Protein AF-A0A1F8F7T9-F1 (afdb_monomer_lite)

Radius of gyration: 23.0 Å; chains: 1; bounding box: 37×80×67 Å

Foldseek 3Di:
DDDDDDDDDDDDDDDDDDDDPDDPPVVVVLVVVVVVVPDDDPVSNVVSVVVVCVVQALAPLLLQLQVCLVVQKDADVVSCVDPLNVPRHPDPDPVSNVVSLVVCVVVVQWDADPRRMIGGDPVNNVSSLLSNLLSVLVVQVSVWDQPLKKKKKAFDDDPVRVVLVVLLVSSCVSSPWDDPDVRITMDRTDDDPVSVCSSCDPVGVVGMDIDIDSDDPPCVVVCVSVVND

Organism: NCBI:txid1802674

Secondary structure (DSSP, 8-state):
----------------S-------HHHHHHHHHHHHTS---HHHHHHHHHHHHHHH---HHHHHHHHHHHHSEEEHHHHHHSHHHHHH-S---HHHHHHHHHHHHHTTSEEE-TT-EEEE-TTTHHHHHHHHHHHHHHHHHHHPPP-S-EEEEEE---GGGHHHHHHHHHHHHHHT-EEEETTEEEE-S---HHHHHHHS-TTTGGGEEEEEES--TTTHHHHHHTT--

Structure (mmCIF, N/CA/C/O backbone):
data_AF-A0A1F8F7T9-F1
#
_entry.id   AF-A0A1F8F7T9-F1
#
loop_
_atom_site.group_PDB
_atom_site.id
_atom_site.type_symbol
_atom_site.label_atom_id
_atom_site.label_alt_id
_atom_site.label_comp_id
_atom_site.label_asym_id
_atom_site.label_entity_id
_atom_site.label_seq_id
_atom_site.pdbx_PDB_ins_code
_atom_site.Cartn_x
_atom_site.Cartn_y
_atom_site.Cartn_z
_atom_site.occupancy
_atom_site.B_iso_or_equiv
_atom_site.auth_seq_id
_atom_site.auth_comp_id
_atom_site.auth_asym_id
_atom_site.auth_atom_id
_atom_site.pdbx_PDB_model_num
ATOM 1 N N . MET A 1 1 ? 6.470 53.686 39.236 1.00 34.69 1 MET A N 1
ATOM 2 C CA . MET A 1 1 ? 7.116 54.242 38.030 1.00 34.69 1 MET A CA 1
ATOM 3 C C . MET A 1 1 ? 6.176 54.069 36.838 1.00 34.69 1 MET A C 1
ATOM 5 O O . MET A 1 1 ? 5.988 52.955 36.377 1.00 34.69 1 MET A O 1
ATOM 9 N N . ASN A 1 2 ? 5.512 55.167 36.459 1.00 25.58 2 ASN A N 1
ATOM 10 C CA . ASN A 1 2 ? 5.147 55.639 35.105 1.00 25.58 2 ASN A CA 1
ATOM 11 C C . ASN A 1 2 ? 5.907 54.958 33.934 1.00 25.58 2 ASN A C 1
ATOM 13 O O . ASN A 1 2 ? 7.101 54.747 34.107 1.00 25.58 2 ASN A O 1
ATOM 17 N N . PHE A 1 3 ? 5.413 54.665 32.713 1.00 23.91 3 PHE A N 1
ATOM 18 C CA . PHE A 1 3 ? 4.185 54.905 31.900 1.00 23.91 3 PHE A CA 1
ATOM 19 C C . PHE A 1 3 ? 4.258 53.890 30.665 1.00 23.91 3 PHE A C 1
ATOM 21 O O . PHE A 1 3 ? 5.115 53.011 30.724 1.00 23.91 3 PHE A O 1
ATOM 28 N N . PRO A 1 4 ? 3.433 53.904 29.576 1.00 49.84 4 PRO A N 1
ATOM 29 C CA . PRO A 1 4 ? 2.574 52.795 29.080 1.00 49.84 4 PRO A CA 1
ATOM 30 C C . PRO A 1 4 ? 2.584 52.597 27.515 1.00 49.84 4 PRO A C 1
ATOM 32 O O . PRO A 1 4 ? 3.584 52.917 26.884 1.00 49.84 4 PRO A O 1
ATOM 35 N N . ILE A 1 5 ? 1.436 52.178 26.915 1.00 31.22 5 ILE A N 1
ATOM 36 C CA . ILE A 1 5 ? 0.948 52.299 25.494 1.00 31.22 5 ILE A CA 1
ATOM 37 C C . ILE A 1 5 ? 1.090 51.000 24.659 1.00 31.22 5 ILE A C 1
ATOM 39 O O . ILE A 1 5 ? 2.192 50.573 24.352 1.00 31.22 5 ILE A O 1
ATOM 43 N N . ASN A 1 6 ? 0.042 50.192 24.422 1.00 31.77 6 ASN A N 1
ATOM 44 C CA . ASN A 1 6 ? -1.161 50.345 23.569 1.00 31.77 6 ASN A CA 1
ATOM 45 C C . ASN A 1 6 ? -0.870 50.545 22.069 1.00 31.77 6 ASN A C 1
ATOM 47 O O . ASN A 1 6 ? -0.446 51.620 21.682 1.00 31.77 6 ASN A O 1
ATOM 51 N N . LEU A 1 7 ? -1.225 49.560 21.235 1.00 26.20 7 LEU A N 1
ATOM 52 C CA . LEU A 1 7 ? -1.696 49.773 19.861 1.00 26.20 7 LEU A CA 1
ATOM 53 C C . LEU A 1 7 ? -2.632 48.610 19.479 1.00 26.20 7 LEU A C 1
ATOM 55 O O . LEU A 1 7 ? -2.231 47.609 18.888 1.00 26.20 7 LEU A O 1
ATOM 59 N N . TYR A 1 8 ? -3.911 48.745 19.834 1.00 28.17 8 TYR A N 1
ATOM 60 C CA . TYR A 1 8 ? -4.984 48.191 19.007 1.00 28.17 8 TYR A CA 1
ATOM 61 C C . TYR A 1 8 ? -4.978 48.929 17.662 1.00 28.17 8 TYR A C 1
ATOM 63 O O . TYR A 1 8 ? -4.895 50.154 17.657 1.00 28.17 8 TYR A O 1
ATOM 71 N N . THR A 1 9 ? -5.137 48.227 16.538 1.00 26.02 9 THR A N 1
ATOM 72 C CA . THR A 1 9 ? -6.325 48.318 15.658 1.00 26.02 9 THR A CA 1
ATOM 73 C C . THR A 1 9 ? -6.059 47.856 14.217 1.00 26.02 9 THR A C 1
ATOM 75 O O . THR A 1 9 ? -5.089 48.227 13.569 1.00 26.02 9 THR A O 1
ATOM 78 N N . THR A 1 10 ? -7.041 47.090 13.726 1.00 27.20 10 THR A N 1
ATOM 79 C CA . THR A 1 10 ? -7.548 47.007 12.343 1.00 27.20 10 THR A CA 1
ATOM 80 C C . THR A 1 10 ? -6.641 46.519 11.212 1.00 27.20 10 THR A C 1
ATOM 82 O O . THR A 1 10 ? -5.837 47.266 10.682 1.00 27.20 10 THR A O 1
ATOM 85 N N . TRP A 1 11 ? -6.972 45.333 10.685 1.00 23.84 11 TRP A N 1
ATOM 86 C CA . TRP A 1 11 ? -7.345 45.194 9.269 1.00 23.84 11 TRP A CA 1
ATOM 87 C C . TRP A 1 11 ? -8.327 44.022 9.103 1.00 23.84 11 TRP A C 1
ATOM 89 O O . TRP A 1 11 ? -7.963 42.849 9.130 1.00 23.84 11 TRP A O 1
ATOM 99 N N . ARG A 1 12 ? -9.614 44.360 8.972 1.00 27.34 12 ARG A N 1
ATOM 100 C CA . ARG A 1 12 ? -10.673 43.484 8.462 1.00 27.34 12 ARG A CA 1
ATOM 101 C C . ARG A 1 12 ? -11.100 44.108 7.138 1.00 27.34 12 ARG A C 1
ATOM 103 O O . ARG A 1 12 ? -11.499 45.271 7.154 1.00 27.34 12 ARG A O 1
ATOM 110 N N . SER A 1 13 ? -11.037 43.338 6.050 1.00 27.11 13 SER A N 1
ATOM 111 C CA . SER A 1 13 ? -12.037 43.240 4.966 1.00 27.11 13 SER A CA 1
ATOM 112 C C . SER A 1 13 ? -11.409 43.038 3.580 1.00 27.11 13 SER A C 1
ATOM 114 O O . SER A 1 13 ? -10.427 43.677 3.231 1.00 27.11 13 SER A O 1
ATOM 116 N N . GLN A 1 14 ? -12.106 42.214 2.788 1.00 24.98 14 GLN A N 1
ATOM 117 C CA . GLN A 1 14 ? -12.038 42.042 1.329 1.00 24.98 14 GLN A CA 1
ATOM 118 C C . GLN A 1 14 ? -11.030 41.027 0.766 1.00 24.98 14 GLN A C 1
ATOM 120 O O . GLN A 1 14 ? -9.993 41.387 0.231 1.00 24.98 14 GLN A O 1
ATOM 125 N N . VAL A 1 15 ? -11.449 39.755 0.728 1.00 27.64 15 VAL A N 1
ATOM 126 C CA . VAL A 1 15 ? -11.435 38.980 -0.529 1.00 27.64 15 VAL A CA 1
ATOM 127 C C . VAL A 1 15 ? -12.757 38.212 -0.617 1.00 27.64 15 VAL A C 1
ATOM 129 O O . VAL A 1 15 ? -12.983 37.242 0.102 1.00 27.64 15 VAL A O 1
ATOM 132 N N . VAL A 1 16 ? -13.655 38.692 -1.477 1.00 32.00 16 VAL A N 1
ATOM 133 C CA . VAL A 1 16 ? -14.845 37.971 -1.948 1.00 32.00 16 VAL A CA 1
ATOM 134 C C . VAL A 1 16 ? -14.500 37.362 -3.314 1.00 32.00 16 VAL A C 1
ATOM 136 O O . VAL A 1 16 ? -13.761 37.960 -4.089 1.00 32.00 16 VAL A O 1
ATOM 139 N N . VAL A 1 17 ? -15.098 36.198 -3.590 1.00 27.50 17 VAL A N 1
ATOM 140 C CA . VAL A 1 17 ? -15.177 35.445 -4.862 1.00 27.50 17 VAL A CA 1
ATOM 141 C C . VAL A 1 17 ? -14.052 34.440 -5.178 1.00 27.50 17 VAL A C 1
ATOM 143 O O . VAL A 1 17 ? -13.027 34.762 -5.762 1.00 27.50 17 VAL A O 1
ATOM 146 N N . GLY A 1 18 ? -14.370 33.165 -4.911 1.00 30.50 18 GLY A N 1
ATOM 147 C CA . GLY A 1 18 ? -14.129 32.031 -5.813 1.00 30.50 18 GLY A CA 1
ATOM 148 C C . GLY A 1 18 ? -12.692 31.539 -6.005 1.00 30.50 18 GLY A C 1
ATOM 149 O O . GLY A 1 18 ? -11.957 32.102 -6.808 1.00 30.50 18 GLY A O 1
ATOM 150 N N . LYS A 1 19 ? -12.356 30.394 -5.383 1.00 25.33 19 LYS A N 1
ATOM 151 C CA . LYS A 1 19 ? -11.647 29.227 -5.972 1.00 25.33 19 LYS A CA 1
ATOM 152 C C . LYS A 1 19 ? -11.157 28.264 -4.879 1.00 25.33 19 LYS A C 1
ATOM 154 O O . LYS A 1 19 ? -10.569 28.677 -3.891 1.00 25.33 19 LYS A O 1
ATOM 159 N N . SER A 1 20 ? -11.424 26.977 -5.109 1.00 30.42 20 SER A N 1
ATOM 160 C CA . SER A 1 20 ? -10.781 25.773 -4.553 1.00 30.42 20 SER A CA 1
ATOM 161 C C . SER A 1 20 ? -9.816 25.955 -3.368 1.00 30.42 20 SER A C 1
ATOM 163 O O . SER A 1 20 ? -8.623 26.199 -3.553 1.00 30.42 20 SER A O 1
ATOM 165 N N . THR A 1 21 ? -10.294 25.697 -2.153 1.00 23.83 21 THR A N 1
ATOM 166 C CA . THR A 1 21 ? -9.436 25.562 -0.970 1.00 23.83 21 THR A CA 1
ATOM 167 C C . THR A 1 21 ? -8.828 24.159 -0.946 1.00 23.83 21 THR A C 1
ATOM 169 O O . THR A 1 21 ? -9.361 23.216 -0.364 1.00 23.83 21 THR A O 1
ATOM 172 N N . THR A 1 22 ? -7.713 23.992 -1.653 1.00 29.22 22 THR A N 1
ATOM 173 C CA . THR A 1 22 ? -6.844 22.818 -1.539 1.00 29.22 22 THR A CA 1
ATOM 174 C C . THR A 1 22 ? -6.146 22.816 -0.180 1.00 29.22 22 THR A C 1
ATOM 176 O O . THR A 1 22 ? -5.491 23.778 0.212 1.00 29.22 22 THR A O 1
ATOM 179 N N . TRP A 1 23 ? -6.308 21.710 0.537 1.00 26.83 23 TRP A N 1
ATOM 180 C CA . TRP A 1 23 ? -5.854 21.470 1.901 1.00 26.83 23 TRP A CA 1
ATOM 181 C C . TRP A 1 23 ? -4.325 21.585 2.052 1.00 26.83 23 TRP A C 1
ATOM 183 O O . TRP A 1 23 ? -3.579 20.693 1.651 1.00 26.83 23 TRP A O 1
ATOM 193 N N . HIS A 1 24 ? -3.875 22.664 2.698 1.00 27.89 24 HIS A N 1
ATOM 194 C CA . HIS A 1 24 ? -2.495 22.907 3.147 1.00 27.89 24 HIS A CA 1
ATOM 195 C C . HIS A 1 24 ? -2.199 22.363 4.564 1.00 27.89 24 HIS A C 1
ATOM 197 O O . HIS A 1 24 ? -1.161 22.665 5.141 1.00 27.89 24 HIS A O 1
ATOM 203 N N . ILE A 1 25 ? -3.077 21.546 5.154 1.00 34.38 25 ILE A N 1
ATOM 204 C CA . ILE A 1 25 ? -3.069 21.294 6.610 1.00 34.38 25 ILE A CA 1
ATOM 205 C C . ILE A 1 25 ? -1.873 20.459 7.103 1.00 34.38 25 ILE A C 1
ATOM 207 O O . ILE A 1 25 ? -1.411 20.655 8.219 1.00 34.38 25 ILE A O 1
ATOM 211 N N . ASN A 1 26 ? -1.268 19.624 6.257 1.00 39.22 26 ASN A N 1
ATOM 212 C CA . ASN A 1 26 ? -0.171 18.745 6.686 1.00 39.22 26 ASN A CA 1
ATOM 213 C C . ASN A 1 26 ? 1.213 19.416 6.801 1.00 39.22 26 ASN A C 1
ATOM 215 O O . ASN A 1 26 ? 2.167 18.760 7.201 1.00 39.22 26 ASN A O 1
ATOM 219 N N . LEU A 1 27 ? 1.359 20.677 6.384 1.00 41.94 27 LEU A N 1
ATOM 220 C CA . LEU A 1 27 ? 2.557 21.477 6.677 1.00 41.94 27 LEU A CA 1
ATOM 221 C C . LEU A 1 27 ? 2.370 22.271 7.972 1.00 41.94 27 LEU A C 1
ATOM 223 O O . LEU A 1 27 ? 3.325 22.433 8.723 1.00 41.94 27 LEU A O 1
ATOM 227 N N . TYR A 1 28 ? 1.139 22.708 8.255 1.00 44.56 28 TYR A N 1
ATOM 228 C CA . TYR A 1 28 ? 0.826 23.498 9.441 1.00 44.56 28 TYR A CA 1
ATOM 229 C C . TYR A 1 28 ? 0.888 22.679 10.727 1.00 44.56 28 TYR A C 1
ATOM 231 O O . TYR A 1 28 ? 1.432 23.189 11.690 1.00 44.56 28 TYR A O 1
ATOM 239 N N . THR A 1 29 ? 0.446 21.419 10.760 1.00 46.75 29 THR A N 1
ATOM 240 C CA . THR A 1 29 ? 0.586 20.564 11.959 1.00 46.75 29 THR A CA 1
ATOM 241 C C . THR A 1 29 ? 2.044 20.248 12.286 1.00 46.75 29 THR A C 1
ATOM 243 O O . THR A 1 29 ? 2.442 20.284 13.446 1.00 46.75 29 THR A O 1
ATOM 246 N N . SER A 1 30 ? 2.879 20.021 11.271 1.00 47.25 30 SER A N 1
ATOM 247 C CA . SER A 1 30 ? 4.317 19.803 11.463 1.00 47.25 30 SER A CA 1
ATOM 248 C C . SER A 1 30 ? 5.050 21.083 11.875 1.00 47.25 30 SER A C 1
ATOM 250 O O . SER A 1 30 ? 5.877 21.039 12.777 1.00 47.25 30 SER A O 1
ATOM 252 N N . LEU A 1 31 ? 4.722 22.233 11.270 1.00 48.31 31 LEU A N 1
ATOM 253 C CA . LEU A 1 31 ? 5.239 23.543 11.691 1.00 48.31 31 LEU A CA 1
ATOM 254 C C . LEU A 1 31 ? 4.732 23.941 13.087 1.00 48.31 31 LEU A C 1
ATOM 256 O O . LEU A 1 31 ? 5.467 24.573 13.833 1.00 48.31 31 LEU A O 1
ATOM 260 N N . PHE A 1 32 ? 3.518 23.533 13.462 1.00 46.69 32 PHE A N 1
ATOM 261 C CA . PHE A 1 32 ? 2.922 23.760 14.780 1.00 46.69 32 PHE A CA 1
ATOM 262 C C . PHE A 1 32 ? 3.572 22.890 15.863 1.00 46.69 32 PHE A C 1
ATOM 264 O O . PHE A 1 32 ? 3.846 23.398 16.943 1.00 46.69 32 PHE A O 1
ATOM 271 N N . LEU A 1 33 ? 3.920 21.634 15.563 1.00 45.91 33 LEU A N 1
ATOM 272 C CA . LEU A 1 33 ? 4.753 20.788 16.431 1.00 45.91 33 LEU A CA 1
ATOM 273 C C . LEU A 1 33 ? 6.181 21.343 16.568 1.00 45.91 33 LEU A C 1
ATOM 275 O O . LEU A 1 33 ? 6.724 21.376 17.668 1.00 45.91 33 LEU A O 1
ATOM 279 N N . ILE A 1 34 ? 6.771 21.855 15.480 1.00 52.16 34 ILE A N 1
ATOM 280 C CA . ILE A 1 34 ? 8.072 22.549 15.512 1.00 52.16 34 ILE A CA 1
ATOM 281 C C . ILE A 1 34 ? 7.999 23.831 16.363 1.00 52.16 34 ILE A C 1
ATOM 283 O O . ILE A 1 34 ? 8.953 24.151 17.069 1.00 52.16 34 ILE A O 1
ATOM 287 N N . TRP A 1 35 ? 6.867 24.540 16.335 1.00 50.91 35 TRP A N 1
ATOM 288 C CA . TRP A 1 35 ? 6.626 25.758 17.113 1.00 50.91 35 TRP A CA 1
ATOM 289 C C . TRP A 1 35 ? 6.315 25.477 18.597 1.00 50.91 35 TRP A C 1
ATOM 291 O O . TRP A 1 35 ? 6.839 26.174 19.462 1.00 50.91 35 TRP A O 1
ATOM 301 N N . GLN A 1 36 ? 5.545 24.427 18.918 1.00 46.00 36 GLN A N 1
ATOM 302 C CA . GLN A 1 36 ? 5.271 23.987 20.298 1.00 46.00 36 GLN A CA 1
ATOM 303 C C . GLN A 1 36 ? 6.507 23.416 21.006 1.00 46.00 36 GLN A C 1
ATOM 305 O O . GLN A 1 36 ? 6.625 23.547 22.221 1.00 46.00 36 GLN A O 1
ATOM 310 N N . CYS A 1 37 ? 7.430 22.793 20.268 1.00 48.97 37 CYS A N 1
ATOM 311 C CA . CYS A 1 37 ? 8.602 22.133 20.843 1.00 48.97 37 CYS A CA 1
ATOM 312 C C . CYS A 1 37 ? 9.804 23.049 21.106 1.00 48.97 37 CYS A C 1
ATOM 314 O O . CYS A 1 37 ? 10.855 22.501 21.407 1.00 48.97 37 CYS A O 1
ATOM 316 N N . GLY A 1 38 ? 9.674 24.381 20.990 1.00 50.06 38 GLY A N 1
ATOM 317 C CA . GLY A 1 38 ? 10.680 25.382 21.384 1.00 50.06 38 GLY A CA 1
ATOM 318 C C . GLY A 1 38 ? 12.135 24.885 21.422 1.00 50.06 38 GLY A C 1
ATOM 319 O O . GLY A 1 38 ? 12.567 24.381 22.450 1.00 50.06 38 GLY A O 1
ATOM 320 N N . HIS A 1 39 ? 12.884 25.100 20.331 1.00 52.78 39 HIS A N 1
ATOM 321 C CA . HIS A 1 39 ? 14.269 24.632 20.083 1.00 52.78 39 HIS A CA 1
ATOM 322 C C . HIS A 1 39 ? 14.416 23.200 19.536 1.00 52.78 39 HIS A C 1
ATOM 324 O O . HIS A 1 39 ? 15.080 22.348 20.122 1.00 52.78 39 HIS A O 1
ATOM 330 N N . LEU A 1 40 ? 13.928 22.959 18.317 1.00 51.66 40 LEU A N 1
ATOM 331 C CA . LEU A 1 40 ? 14.582 21.975 17.447 1.00 51.66 40 LEU A CA 1
ATOM 332 C C . LEU A 1 40 ? 15.735 22.675 16.718 1.00 51.66 40 LEU A C 1
ATOM 334 O O . LEU A 1 40 ? 15.528 23.713 16.093 1.00 51.66 40 LEU A O 1
ATOM 338 N N . ASN A 1 41 ? 16.946 22.125 16.806 1.00 62.16 41 ASN A N 1
ATOM 339 C CA . ASN A 1 41 ? 18.071 22.570 15.980 1.00 62.16 41 ASN A CA 1
ATOM 340 C C . ASN A 1 41 ? 17.803 22.272 14.487 1.00 62.16 41 ASN A C 1
ATOM 342 O O . ASN A 1 41 ? 16.932 21.462 14.155 1.00 62.16 41 ASN A O 1
ATOM 346 N N . ASP A 1 42 ? 18.564 22.895 13.580 1.00 63.81 42 ASP A N 1
ATOM 347 C CA . ASP A 1 42 ? 18.405 22.708 12.125 1.00 63.81 42 ASP A CA 1
ATOM 348 C C . ASP A 1 42 ? 18.437 21.226 11.708 1.00 63.81 42 ASP A C 1
ATOM 350 O O . ASP A 1 42 ? 17.706 20.807 10.809 1.00 63.81 42 ASP A O 1
ATOM 354 N N . GLU A 1 43 ? 19.223 20.399 12.403 1.00 56.78 43 GLU A N 1
ATOM 355 C CA . GLU A 1 43 ? 19.286 18.948 12.192 1.00 56.78 43 GLU A CA 1
ATOM 356 C C . GLU A 1 43 ? 18.001 18.220 12.635 1.00 56.78 43 GLU A C 1
ATOM 358 O O . GLU A 1 43 ? 17.550 17.310 11.941 1.00 56.78 43 GLU A O 1
ATOM 363 N N . GLY A 1 44 ? 17.344 18.642 13.718 1.00 55.09 44 GLY A N 1
ATOM 364 C CA . GLY A 1 44 ? 16.060 18.103 14.179 1.00 55.09 44 GLY A CA 1
ATOM 365 C C . GLY A 1 44 ? 14.897 18.461 13.251 1.00 55.09 44 GLY A C 1
ATOM 366 O O . GLY A 1 44 ? 14.085 17.599 12.906 1.00 55.09 44 GLY A O 1
ATOM 367 N N . VAL A 1 45 ? 14.858 19.701 12.752 1.00 60.06 45 VAL A N 1
ATOM 368 C CA . VAL A 1 45 ? 13.883 20.133 11.735 1.00 60.06 45 VAL A CA 1
ATOM 369 C C . VAL A 1 45 ? 14.101 19.376 10.423 1.00 60.06 45 VAL A C 1
ATOM 371 O O . VAL A 1 45 ? 13.148 18.866 9.831 1.00 60.06 45 VAL A O 1
ATOM 374 N N . LYS A 1 46 ? 15.359 19.218 9.997 1.00 51.47 46 LYS A N 1
ATOM 375 C CA . LYS A 1 46 ? 15.751 18.420 8.826 1.00 51.47 46 LYS A CA 1
ATOM 376 C C . LYS A 1 46 ? 15.417 16.941 8.998 1.00 51.47 46 LYS A C 1
ATOM 378 O O . LYS A 1 46 ? 14.970 16.324 8.035 1.00 51.47 46 LYS A O 1
ATOM 383 N N . TYR A 1 47 ? 15.559 16.382 10.198 1.00 56.19 47 TYR A N 1
ATOM 384 C CA . TYR A 1 47 ? 15.169 15.008 10.507 1.00 56.19 47 TYR A CA 1
ATOM 385 C C . TYR A 1 47 ? 13.652 14.818 10.397 1.00 56.19 47 TYR A C 1
ATOM 387 O O . TYR A 1 47 ? 13.206 13.901 9.711 1.00 56.19 47 TYR A O 1
ATOM 395 N N . ILE A 1 48 ? 12.853 15.724 10.970 1.00 50.56 48 ILE A N 1
ATOM 396 C CA . ILE A 1 48 ? 11.384 15.702 10.870 1.00 50.56 48 ILE A CA 1
ATOM 397 C C . ILE A 1 48 ? 10.933 15.877 9.413 1.00 50.56 48 ILE A C 1
ATOM 399 O O . ILE A 1 48 ? 10.141 15.078 8.913 1.00 50.56 48 ILE A O 1
ATOM 403 N N . LEU A 1 49 ? 11.498 16.843 8.681 1.00 48.84 49 LEU A N 1
ATOM 404 C CA . LEU A 1 49 ? 11.275 17.005 7.240 1.00 48.84 49 LEU A CA 1
ATOM 405 C C . LEU A 1 49 ? 11.658 15.742 6.464 1.00 48.84 49 LEU A C 1
ATOM 407 O O . LEU A 1 49 ? 10.914 15.307 5.590 1.00 48.84 49 LEU A O 1
ATOM 411 N N . MET A 1 50 ? 12.783 15.110 6.795 1.00 44.19 50 MET A N 1
ATOM 412 C CA . MET A 1 50 ? 13.238 13.873 6.167 1.00 44.19 50 MET A CA 1
ATOM 413 C C . MET A 1 50 ? 12.323 12.688 6.494 1.00 44.19 50 MET A C 1
ATOM 415 O O . MET A 1 50 ? 12.107 11.854 5.616 1.00 44.19 50 MET A O 1
ATOM 419 N N . MET A 1 51 ? 11.749 12.609 7.697 1.00 38.41 51 MET A N 1
ATOM 420 C CA . MET A 1 51 ? 10.751 11.596 8.063 1.00 38.41 51 MET A CA 1
ATOM 421 C C . MET A 1 51 ? 9.435 11.805 7.307 1.00 38.41 51 MET A C 1
ATOM 423 O O . MET A 1 51 ? 8.953 10.870 6.667 1.00 38.41 51 MET A O 1
ATOM 427 N N . ILE A 1 52 ? 8.932 13.042 7.254 1.00 46.78 52 ILE A N 1
ATOM 428 C CA . ILE A 1 52 ? 7.730 13.417 6.494 1.00 46.78 52 ILE A CA 1
ATOM 429 C C . ILE A 1 52 ? 7.923 13.140 4.995 1.00 46.78 52 ILE A C 1
ATOM 431 O O . ILE A 1 52 ? 7.036 12.604 4.328 1.00 46.78 52 ILE A O 1
ATOM 435 N N . VAL A 1 53 ? 9.096 13.469 4.445 1.00 50.19 53 VAL A N 1
ATOM 436 C CA . VAL A 1 53 ? 9.452 13.174 3.051 1.00 50.19 53 VAL A CA 1
ATOM 437 C C . VAL A 1 53 ? 9.594 11.667 2.830 1.00 50.19 53 VAL A C 1
ATOM 439 O O . VAL A 1 53 ? 9.131 11.173 1.805 1.00 50.19 53 VAL A O 1
ATOM 442 N N . LYS A 1 54 ? 10.171 10.903 3.769 1.00 47.31 54 LYS A N 1
ATOM 443 C CA . LYS A 1 54 ? 10.298 9.438 3.663 1.00 47.31 54 LYS A CA 1
ATOM 444 C C . LYS A 1 54 ? 8.940 8.739 3.647 1.00 47.31 54 LYS A C 1
ATOM 446 O O . LYS A 1 54 ? 8.724 7.924 2.751 1.00 47.31 54 LYS A O 1
ATOM 451 N N . GLU A 1 55 ? 8.024 9.090 4.550 1.00 52.06 55 GLU A N 1
ATOM 452 C CA . GLU A 1 55 ? 6.651 8.557 4.562 1.00 52.06 55 GLU A CA 1
ATOM 453 C C . GLU A 1 55 ? 5.877 8.914 3.284 1.00 52.06 55 GLU A C 1
ATOM 455 O O . GLU A 1 55 ? 5.117 8.101 2.745 1.00 52.06 55 GLU A O 1
ATOM 460 N N . LYS A 1 56 ? 6.122 10.109 2.733 1.00 51.25 56 LYS A N 1
ATOM 461 C CA . LYS A 1 56 ? 5.461 10.593 1.513 1.00 51.25 56 LYS A CA 1
ATOM 462 C C . LYS A 1 56 ? 6.134 10.139 0.212 1.00 51.25 56 LYS A C 1
ATOM 464 O O . LYS A 1 56 ? 5.486 10.161 -0.836 1.00 51.25 56 LYS A O 1
ATOM 469 N N . SER A 1 57 ? 7.388 9.681 0.228 1.00 62.59 57 SER A N 1
ATOM 470 C CA . SER A 1 57 ? 8.138 9.415 -1.008 1.00 62.59 57 SER A CA 1
ATOM 471 C C . SER A 1 57 ? 7.712 8.107 -1.688 1.00 62.59 57 SER A C 1
ATOM 473 O O . SER A 1 57 ? 8.191 7.007 -1.415 1.00 62.59 57 SER A O 1
ATOM 475 N N . PHE A 1 58 ? 6.792 8.218 -2.641 1.00 80.81 58 PHE A N 1
ATOM 476 C CA . PHE A 1 58 ? 6.538 7.154 -3.601 1.00 80.81 58 PHE A CA 1
ATOM 477 C C . PHE A 1 58 ? 7.599 7.232 -4.708 1.00 80.81 58 PHE A C 1
ATOM 479 O O . PHE A 1 58 ? 7.615 8.157 -5.527 1.00 80.81 58 PHE A O 1
ATOM 486 N N . SER A 1 59 ? 8.556 6.302 -4.680 1.00 87.62 59 SER A N 1
ATOM 487 C CA . SER A 1 59 ? 9.705 6.334 -5.589 1.00 87.62 59 SER A CA 1
ATOM 488 C C . SER A 1 59 ? 9.286 6.151 -7.051 1.00 87.62 59 SER A C 1
ATOM 490 O O . SER A 1 59 ? 8.265 5.529 -7.352 1.00 87.62 59 SER A O 1
ATOM 492 N N . THR A 1 60 ? 10.110 6.638 -7.984 1.00 88.31 60 THR A N 1
ATOM 493 C CA . THR A 1 60 ? 9.895 6.424 -9.426 1.00 88.31 60 THR A CA 1
ATOM 494 C C . THR A 1 60 ? 9.787 4.934 -9.757 1.00 88.31 60 THR A C 1
ATOM 496 O O . THR A 1 60 ? 8.949 4.551 -10.563 1.00 88.31 60 THR A O 1
ATOM 499 N N . ALA A 1 61 ? 10.564 4.082 -9.078 1.00 91.19 61 ALA A N 1
ATOM 500 C CA . ALA A 1 61 ? 10.503 2.631 -9.248 1.00 91.19 61 ALA A CA 1
ATOM 501 C C . ALA A 1 61 ? 9.137 2.059 -8.867 1.00 91.19 61 ALA A C 1
ATOM 503 O O . ALA A 1 61 ? 8.548 1.325 -9.657 1.00 91.19 61 ALA A O 1
ATOM 504 N N . LYS A 1 62 ? 8.616 2.432 -7.690 1.00 92.38 62 LYS A N 1
ATOM 505 C CA . LYS A 1 62 ? 7.291 1.994 -7.239 1.00 92.38 62 LYS A CA 1
ATOM 506 C C . LYS A 1 62 ? 6.206 2.469 -8.197 1.00 92.38 62 LYS A C 1
ATOM 508 O O . LYS A 1 62 ? 5.369 1.677 -8.603 1.00 92.38 62 LYS A O 1
ATOM 513 N N . ALA A 1 63 ? 6.260 3.720 -8.648 1.00 92.31 63 ALA A N 1
ATOM 514 C CA . ALA A 1 63 ? 5.277 4.203 -9.611 1.00 92.31 63 ALA A CA 1
ATOM 515 C C . ALA A 1 63 ? 5.328 3.459 -10.936 1.00 92.31 63 ALA A C 1
ATOM 517 O O . ALA A 1 63 ? 4.282 3.065 -11.436 1.00 92.31 63 ALA A O 1
ATOM 518 N N . MET A 1 64 ? 6.518 3.202 -11.474 1.00 93.12 64 MET A N 1
ATOM 519 C CA . MET A 1 64 ? 6.651 2.416 -12.698 1.00 93.12 64 MET A CA 1
ATOM 520 C C . MET A 1 64 ? 6.065 1.014 -12.537 1.00 93.12 64 MET A C 1
ATOM 522 O O . MET A 1 64 ? 5.280 0.576 -13.372 1.00 93.12 64 MET A O 1
ATOM 526 N N . LEU A 1 65 ? 6.402 0.339 -11.441 1.00 95.75 65 LEU A N 1
ATOM 527 C CA . LEU A 1 65 ? 5.900 -0.993 -11.129 1.00 95.75 65 LEU A CA 1
ATOM 528 C C . LEU A 1 65 ? 4.376 -1.006 -10.916 1.00 95.75 65 LEU A C 1
ATOM 530 O O . LEU A 1 65 ? 3.708 -1.907 -11.412 1.00 95.75 65 LEU A O 1
ATOM 534 N N . ALA A 1 66 ? 3.814 0.013 -10.264 1.00 95.25 66 ALA A N 1
ATOM 535 C CA . ALA A 1 66 ? 2.371 0.162 -10.078 1.00 95.25 66 ALA A CA 1
ATOM 536 C C . ALA A 1 66 ? 1.622 0.328 -11.410 1.00 95.25 66 ALA A C 1
ATOM 538 O O . ALA A 1 66 ? 0.571 -0.272 -11.603 1.00 95.25 66 A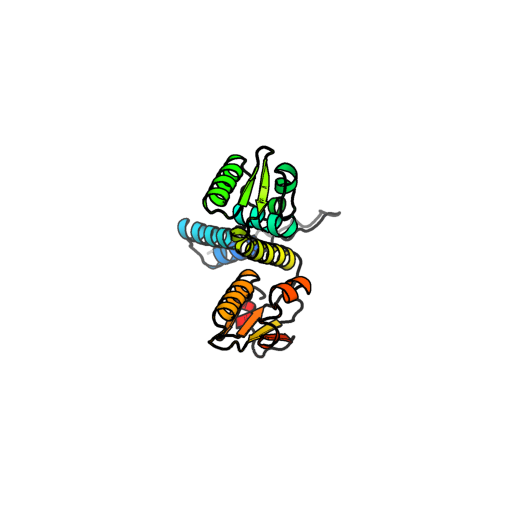LA A O 1
ATOM 539 N N . VAL A 1 67 ? 2.171 1.106 -12.352 1.00 95.19 67 VAL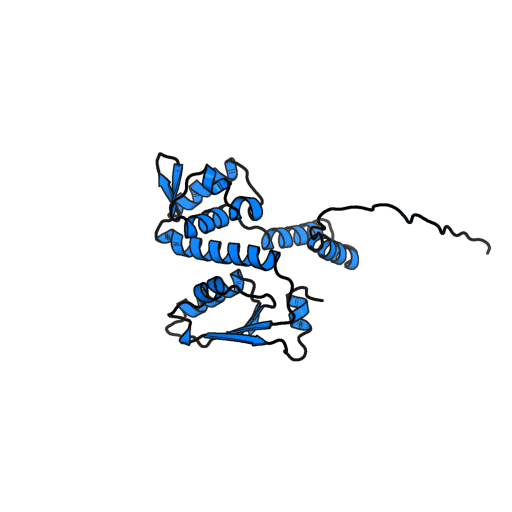 A N 1
ATOM 540 C CA . VAL A 1 67 ? 1.582 1.252 -13.697 1.00 95.19 67 VAL A CA 1
ATOM 541 C C . VAL A 1 67 ? 1.669 -0.054 -14.483 1.00 95.19 67 VAL A C 1
ATOM 543 O O . VAL A 1 67 ? 0.720 -0.454 -15.158 1.00 95.19 67 VAL A O 1
ATOM 546 N N . LEU A 1 68 ? 2.806 -0.740 -14.383 1.00 96.19 68 LEU A N 1
ATOM 547 C CA . LEU A 1 68 ? 3.033 -2.015 -15.057 1.00 96.19 68 LEU A CA 1
ATOM 548 C C . LEU A 1 68 ? 2.155 -3.142 -14.509 1.00 96.19 68 LEU A C 1
ATOM 550 O O . LEU A 1 68 ? 1.824 -4.045 -15.268 1.00 96.19 68 LEU A O 1
ATOM 554 N N . TRP A 1 69 ? 1.728 -3.087 -13.244 1.00 95.94 69 TRP A N 1
ATOM 555 C CA . TRP A 1 69 ? 0.728 -4.020 -12.715 1.00 95.94 69 TRP A CA 1
ATOM 556 C C . TRP A 1 69 ? -0.580 -3.973 -13.518 1.00 95.94 69 TRP A C 1
ATOM 558 O O . TRP A 1 69 ? -1.167 -5.012 -13.796 1.00 95.94 69 TRP A O 1
ATOM 568 N N . GLN A 1 70 ? -1.010 -2.775 -13.924 1.00 93.00 70 GLN A N 1
ATOM 569 C CA . GLN A 1 70 ? -2.272 -2.571 -14.642 1.00 93.00 70 GLN A CA 1
ATOM 570 C C . GLN A 1 70 ? -2.147 -2.824 -16.145 1.00 93.00 70 GLN A C 1
ATOM 572 O O . GLN A 1 70 ? -3.076 -3.312 -16.777 1.00 93.00 70 GLN A O 1
ATOM 577 N N . THR A 1 71 ? -1.012 -2.439 -16.725 1.00 94.19 71 THR A N 1
ATOM 578 C CA . THR A 1 71 ? -0.830 -2.402 -18.185 1.00 94.19 71 THR A CA 1
ATOM 579 C C . THR A 1 71 ? -0.058 -3.595 -18.730 1.00 94.19 71 THR A C 1
ATOM 581 O O . THR A 1 71 ? -0.153 -3.874 -19.921 1.00 94.19 71 THR A O 1
ATOM 584 N N . ASN A 1 72 ? 0.685 -4.304 -17.873 1.00 93.38 72 ASN A N 1
ATOM 585 C CA . ASN A 1 72 ? 1.665 -5.348 -18.189 1.00 93.38 72 ASN A CA 1
ATOM 586 C C . ASN A 1 72 ? 2.841 -4.869 -19.061 1.00 93.38 72 ASN A C 1
ATOM 588 O O . ASN A 1 72 ? 3.985 -5.225 -18.786 1.00 93.38 72 ASN A O 1
ATOM 592 N N . GLU A 1 73 ? 2.591 -4.024 -20.058 1.00 94.75 73 GLU A N 1
ATOM 593 C CA . GLU A 1 73 ? 3.579 -3.342 -20.883 1.00 94.75 73 GLU A CA 1
ATOM 594 C C . GLU A 1 73 ? 3.155 -1.901 -21.171 1.00 94.75 73 GLU A C 1
ATOM 596 O O . GLU A 1 73 ? 1.972 -1.597 -21.324 1.00 94.75 73 GLU A O 1
ATOM 601 N N . ILE A 1 74 ? 4.121 -0.987 -21.256 1.00 94.50 74 ILE A N 1
ATOM 602 C CA . ILE A 1 74 ? 3.833 0.420 -21.524 1.00 94.50 74 ILE A CA 1
ATOM 603 C C . ILE A 1 74 ? 5.017 1.145 -22.167 1.00 94.50 74 ILE A C 1
ATOM 605 O O . ILE A 1 74 ? 6.178 0.960 -21.795 1.00 94.50 74 ILE A O 1
ATOM 609 N N . GLY A 1 75 ? 4.711 2.021 -23.125 1.00 91.69 75 GLY A N 1
ATOM 610 C CA . GLY A 1 75 ? 5.676 2.957 -23.697 1.00 91.69 75 GLY A CA 1
ATOM 611 C C . GLY A 1 75 ? 5.987 4.126 -22.757 1.00 91.69 75 GLY A C 1
ATOM 612 O O . GLY A 1 75 ? 5.183 4.510 -21.903 1.00 91.69 75 GLY A O 1
ATOM 613 N N . ARG A 1 76 ? 7.157 4.741 -22.944 1.00 86.69 76 ARG A N 1
ATOM 614 C CA . ARG A 1 76 ? 7.661 5.828 -22.090 1.00 86.69 76 ARG A CA 1
ATOM 615 C C . ARG A 1 76 ? 6.677 6.984 -21.897 1.00 86.69 76 ARG A C 1
ATOM 617 O O . ARG A 1 76 ? 6.457 7.398 -20.760 1.00 86.69 76 ARG A O 1
ATOM 624 N N . ASP A 1 77 ? 6.108 7.516 -22.972 1.00 87.62 77 ASP A N 1
ATOM 625 C CA . ASP A 1 77 ? 5.306 8.742 -22.881 1.00 87.62 77 ASP A CA 1
ATOM 626 C C . ASP A 1 77 ? 3.985 8.503 -22.151 1.00 87.62 77 ASP A C 1
ATOM 628 O O . ASP A 1 77 ? 3.581 9.312 -21.315 1.00 87.62 77 ASP A O 1
ATOM 632 N N . ARG A 1 78 ? 3.348 7.346 -22.381 1.00 90.56 78 ARG A N 1
ATOM 633 C CA . ARG A 1 78 ? 2.150 6.930 -21.633 1.00 90.56 78 ARG A CA 1
ATOM 634 C C . ARG A 1 78 ? 2.465 6.727 -20.151 1.00 90.56 78 ARG A C 1
ATOM 636 O O . ARG A 1 78 ? 1.714 7.191 -19.298 1.00 90.56 78 ARG A O 1
ATOM 643 N N . LEU A 1 79 ? 3.604 6.108 -19.841 1.00 90.31 79 LEU A N 1
ATOM 644 C CA . LEU A 1 79 ? 4.056 5.879 -18.469 1.00 90.31 79 LEU A CA 1
ATOM 645 C C . LEU A 1 79 ? 4.286 7.185 -17.703 1.00 90.31 79 LEU A C 1
ATOM 647 O O . LEU A 1 79 ? 3.773 7.347 -16.598 1.00 90.31 79 LEU A O 1
ATOM 651 N N . LEU A 1 80 ? 5.026 8.129 -18.290 1.00 87.50 80 LEU A N 1
ATOM 652 C CA . LEU A 1 80 ? 5.291 9.431 -17.667 1.00 87.50 80 LEU A CA 1
ATOM 653 C C . LEU A 1 80 ? 4.014 10.263 -17.495 1.00 87.50 80 LEU A C 1
ATOM 655 O O . LEU A 1 80 ? 3.934 11.092 -16.588 1.00 87.50 80 LEU A O 1
ATOM 659 N N . ASN A 1 81 ? 3.009 10.017 -18.337 1.00 89.62 81 ASN A N 1
ATOM 660 C CA . ASN A 1 81 ? 1.715 10.677 -18.263 1.00 89.62 81 ASN A CA 1
ATOM 661 C C . ASN A 1 81 ? 0.710 10.028 -17.307 1.00 89.62 81 ASN A C 1
ATOM 663 O O . ASN A 1 81 ? -0.328 10.643 -17.051 1.00 89.62 81 ASN A O 1
ATOM 667 N N . HIS A 1 82 ? 1.006 8.848 -16.761 1.00 91.88 82 HIS A N 1
ATOM 668 C CA . HIS A 1 82 ? 0.095 8.126 -15.879 1.00 91.88 82 HIS A CA 1
ATOM 669 C C . HIS A 1 82 ? -0.141 8.856 -14.546 1.00 91.88 82 HIS A C 1
ATOM 671 O O . HIS A 1 82 ? 0.784 9.453 -13.982 1.00 91.88 82 HIS A O 1
ATOM 677 N N . LYS A 1 83 ? -1.360 8.744 -13.989 1.00 90.31 83 LYS A N 1
ATOM 678 C CA . LYS A 1 83 ? -1.768 9.415 -12.736 1.00 90.31 83 LYS A CA 1
ATOM 679 C C . LYS A 1 83 ? -0.796 9.155 -11.578 1.00 90.31 83 LYS A C 1
ATOM 681 O O . LYS A 1 83 ? -0.416 10.084 -10.873 1.00 90.31 83 LYS A O 1
ATOM 686 N N . TYR A 1 84 ? -0.315 7.919 -11.423 1.00 89.75 84 TYR A N 1
ATOM 687 C CA . TYR A 1 84 ? 0.633 7.556 -10.359 1.00 89.75 84 TYR A CA 1
ATOM 688 C C . TYR A 1 84 ? 1.958 8.310 -10.470 1.00 89.75 84 TYR A C 1
ATOM 690 O O . TYR A 1 84 ? 2.446 8.852 -9.483 1.00 89.75 84 TYR A O 1
ATOM 698 N N . VAL A 1 85 ? 2.525 8.388 -11.675 1.00 88.38 85 VAL A N 1
ATOM 699 C CA . VAL A 1 85 ? 3.809 9.061 -11.906 1.00 88.38 85 VAL A CA 1
ATOM 700 C C . VAL A 1 85 ? 3.647 10.577 -11.794 1.00 88.38 85 VAL A C 1
ATOM 702 O O . VAL A 1 85 ? 4.493 11.250 -11.206 1.00 88.38 85 VAL A O 1
ATOM 705 N N . LYS A 1 86 ? 2.542 11.135 -12.300 1.00 87.19 86 LYS A N 1
ATOM 706 C CA . LYS A 1 86 ? 2.273 12.576 -12.213 1.00 87.19 86 LYS A CA 1
ATOM 707 C C . LYS A 1 86 ? 2.057 13.054 -10.780 1.00 87.19 86 LYS A C 1
ATOM 709 O O . LYS A 1 86 ? 2.595 14.106 -10.431 1.00 87.19 86 LYS A O 1
ATOM 714 N N . THR A 1 87 ? 1.305 12.301 -9.982 1.00 84.50 87 THR A N 1
ATOM 715 C CA . THR A 1 87 ? 0.828 12.753 -8.668 1.00 84.50 87 THR A CA 1
ATOM 716 C C . THR A 1 87 ? 1.708 12.290 -7.509 1.00 84.50 87 THR A C 1
ATOM 718 O O . THR A 1 87 ? 1.879 13.047 -6.560 1.00 84.50 87 THR A O 1
ATOM 721 N N . LEU A 1 88 ? 2.263 11.070 -7.553 1.00 82.75 88 LEU A N 1
ATOM 722 C CA . LEU A 1 88 ? 2.969 10.479 -6.405 1.00 82.75 88 LEU A CA 1
ATOM 723 C C . LEU A 1 88 ? 4.502 10.592 -6.502 1.00 82.75 88 LEU A C 1
ATOM 725 O O . LEU A 1 88 ? 5.186 10.633 -5.474 1.00 82.75 88 LEU A O 1
ATOM 729 N N . CYS A 1 89 ? 5.073 10.653 -7.712 1.00 82.31 89 CYS A N 1
ATOM 730 C CA . CYS A 1 89 ? 6.522 10.798 -7.866 1.00 82.31 89 CYS A CA 1
ATOM 731 C C . CYS A 1 89 ? 6.977 12.239 -7.647 1.00 82.31 89 CYS A C 1
ATOM 733 O O . CYS A 1 89 ? 6.610 13.146 -8.393 1.00 82.31 89 CYS A O 1
ATOM 735 N N . HIS A 1 90 ? 7.883 12.411 -6.687 1.00 69.81 90 HIS A N 1
ATOM 736 C CA . HIS A 1 90 ? 8.494 13.702 -6.376 1.00 69.81 90 HIS A CA 1
ATOM 737 C C . HIS A 1 90 ? 9.600 14.065 -7.383 1.00 69.81 90 HIS A C 1
ATOM 739 O O . HIS A 1 90 ? 9.720 15.213 -7.796 1.00 69.81 90 HIS A O 1
ATOM 745 N N . ASN A 1 91 ? 10.388 13.079 -7.833 1.00 69.19 91 ASN A N 1
ATOM 746 C CA . ASN A 1 91 ? 11.494 13.283 -8.771 1.00 69.19 91 ASN A CA 1
ATOM 747 C C . ASN A 1 91 ? 11.128 12.775 -10.175 1.00 69.19 91 ASN A C 1
ATOM 749 O O . ASN A 1 91 ? 10.986 11.569 -10.398 1.00 69.19 91 ASN A O 1
ATOM 753 N N . LYS A 1 92 ? 10.999 13.716 -11.118 1.00 69.19 92 LYS A N 1
ATOM 754 C CA . LYS A 1 92 ? 10.629 13.472 -12.525 1.00 69.19 92 LYS A CA 1
ATOM 755 C C . LYS A 1 92 ? 11.799 13.678 -13.499 1.00 69.19 92 LYS A C 1
ATOM 757 O O . LYS A 1 92 ? 11.589 13.744 -14.708 1.00 69.19 92 LYS A O 1
ATOM 762 N N . ASN A 1 93 ? 13.035 13.784 -12.999 1.00 78.31 93 ASN A N 1
ATOM 763 C CA . ASN A 1 93 ? 14.206 14.002 -13.847 1.00 78.31 93 ASN A CA 1
ATOM 764 C C . ASN A 1 93 ? 14.393 12.831 -14.839 1.00 78.31 93 ASN A C 1
ATOM 766 O O . ASN A 1 93 ? 14.337 11.654 -14.464 1.00 78.31 93 ASN A O 1
ATOM 770 N N . LYS A 1 94 ? 14.671 13.156 -16.111 1.00 74.69 94 LYS A N 1
ATOM 771 C CA . LYS A 1 94 ? 14.989 12.188 -17.176 1.00 74.69 94 LYS A CA 1
ATOM 772 C C . LYS A 1 94 ? 16.138 11.247 -16.778 1.00 74.69 94 LYS A C 1
ATOM 774 O O . LYS A 1 94 ? 16.092 10.067 -17.127 1.00 74.69 94 LYS A O 1
ATOM 779 N N . GLY A 1 95 ? 17.134 11.741 -16.035 1.00 80.12 95 GLY A N 1
ATOM 780 C CA . GLY A 1 95 ? 18.237 10.929 -15.504 1.00 80.12 95 GLY A CA 1
ATOM 781 C C . GLY A 1 95 ? 17.762 9.878 -14.494 1.00 80.12 95 GLY A C 1
ATOM 782 O O . GLY A 1 95 ? 18.079 8.697 -14.631 1.00 80.12 95 GLY A O 1
ATOM 783 N N . THR A 1 96 ? 16.911 10.278 -13.542 1.00 80.81 96 THR A N 1
ATOM 784 C CA . THR A 1 96 ? 16.307 9.388 -12.534 1.00 80.81 96 THR A CA 1
ATOM 785 C C . THR A 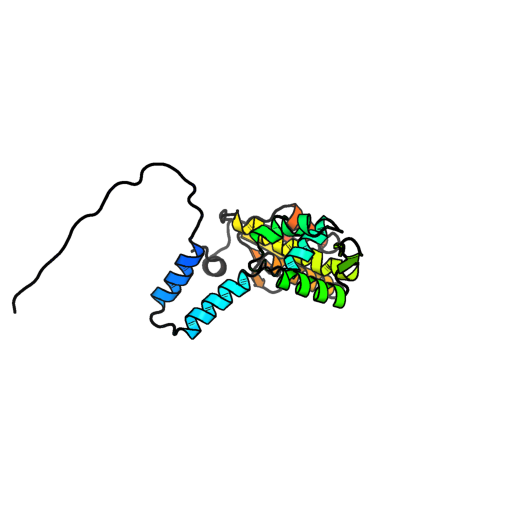1 96 ? 15.522 8.252 -13.181 1.00 80.81 96 THR A C 1
ATOM 787 O O . THR A 1 96 ? 15.664 7.098 -12.779 1.00 80.81 96 THR A O 1
ATOM 790 N N . TYR A 1 97 ? 14.742 8.560 -14.220 1.00 84.31 97 TYR A N 1
ATOM 791 C CA . TYR A 1 97 ? 13.976 7.574 -14.981 1.00 84.31 97 TYR A CA 1
ATOM 792 C C . TYR A 1 97 ? 14.872 6.510 -15.635 1.00 84.31 97 TYR A C 1
ATOM 794 O O . TYR A 1 97 ? 14.647 5.313 -15.453 1.00 84.31 97 TYR A O 1
ATOM 802 N N . ARG A 1 98 ? 15.933 6.927 -16.342 1.00 86.75 98 ARG A N 1
ATOM 803 C CA . ARG A 1 98 ? 16.881 6.000 -16.990 1.00 86.75 98 ARG A CA 1
ATOM 804 C C . ARG A 1 98 ? 17.583 5.104 -15.971 1.00 86.75 98 ARG A C 1
ATOM 806 O O . ARG A 1 98 ? 17.616 3.886 -16.143 1.00 86.75 98 ARG A O 1
ATOM 813 N N . SER A 1 99 ? 18.082 5.691 -14.884 1.00 89.06 99 SER A N 1
ATOM 814 C CA . SER A 1 99 ? 18.731 4.944 -13.803 1.00 89.06 99 SER A CA 1
ATOM 815 C C . SER A 1 99 ? 17.764 3.979 -13.113 1.00 89.06 99 SER A C 1
ATOM 817 O O . SER A 1 99 ? 18.155 2.881 -12.727 1.00 89.06 99 SER A O 1
ATOM 819 N N . CYS A 1 100 ? 16.489 4.353 -12.977 1.00 90.62 100 CYS A N 1
ATOM 820 C CA . CYS A 1 100 ? 15.444 3.481 -12.451 1.00 90.62 100 CYS A CA 1
ATOM 821 C C . CYS A 1 100 ? 15.221 2.255 -13.342 1.00 90.62 100 CYS A C 1
ATOM 823 O O . CYS A 1 100 ? 15.264 1.133 -12.844 1.00 90.62 100 CYS A O 1
ATOM 825 N N . ILE A 1 101 ? 15.049 2.457 -14.652 1.00 92.12 101 ILE A N 1
ATOM 826 C CA . ILE A 1 101 ? 14.892 1.359 -15.616 1.00 92.12 101 ILE A CA 1
ATOM 827 C C . ILE A 1 101 ? 16.083 0.417 -15.557 1.00 92.12 101 ILE A C 1
ATOM 829 O O . ILE A 1 101 ? 15.892 -0.785 -15.424 1.00 92.12 101 ILE A O 1
ATOM 833 N N . SER A 1 102 ? 17.301 0.960 -15.609 1.00 92.69 102 SER A N 1
ATOM 834 C CA . SER A 1 102 ? 18.523 0.154 -15.563 1.00 92.69 102 SER A CA 1
ATOM 835 C C . SER A 1 102 ? 18.549 -0.762 -14.333 1.00 92.69 102 SER A C 1
ATOM 837 O O . SER A 1 102 ? 18.751 -1.969 -14.461 1.00 92.69 102 SER A O 1
ATOM 839 N N . ARG A 1 103 ? 18.226 -0.228 -13.146 1.00 94.25 103 ARG A N 1
ATOM 840 C CA . ARG A 1 103 ? 18.146 -1.020 -11.906 1.00 94.25 103 ARG A CA 1
ATOM 841 C C . ARG A 1 103 ? 17.047 -2.083 -11.950 1.00 94.25 103 ARG A C 1
ATOM 843 O O . ARG A 1 103 ? 17.288 -3.217 -11.548 1.00 94.25 103 ARG A O 1
ATOM 850 N N . LEU A 1 104 ? 15.852 -1.733 -12.424 1.00 95.38 104 LEU A N 1
ATOM 851 C CA . LEU A 1 104 ? 14.726 -2.668 -12.497 1.00 95.38 104 LEU A CA 1
ATOM 852 C C . LEU A 1 104 ? 14.977 -3.793 -13.518 1.00 95.38 104 LEU A C 1
ATOM 854 O O . LEU A 1 104 ? 14.635 -4.939 -13.232 1.00 95.38 104 LEU A O 1
ATOM 858 N N . CYS A 1 105 ? 15.619 -3.496 -14.654 1.00 95.69 105 CYS A N 1
ATOM 859 C CA . CYS A 1 105 ? 16.064 -4.500 -15.625 1.00 95.69 105 CYS A CA 1
ATOM 860 C C . CYS A 1 105 ? 17.158 -5.399 -15.036 1.00 95.69 105 CYS A C 1
ATOM 862 O O . CYS A 1 105 ? 17.059 -6.620 -15.130 1.00 95.69 105 CYS A O 1
ATOM 864 N N . LYS A 1 106 ? 18.169 -4.814 -14.373 1.00 96.50 106 LYS A N 1
ATOM 865 C CA . LYS A 1 106 ? 19.250 -5.563 -13.707 1.00 96.50 106 LYS A CA 1
ATOM 866 C C . LYS A 1 106 ? 18.702 -6.552 -12.675 1.00 96.50 106 LYS A C 1
ATOM 868 O O . LYS A 1 106 ? 19.157 -7.688 -12.610 1.00 96.50 106 LYS A O 1
ATOM 873 N N . ASN A 1 107 ? 17.682 -6.141 -11.922 1.00 96.25 107 ASN A N 1
ATOM 874 C CA . ASN A 1 107 ? 16.993 -6.984 -10.942 1.00 96.25 107 ASN A CA 1
ATOM 875 C C . ASN A 1 107 ? 15.918 -7.898 -11.559 1.00 96.25 107 ASN A C 1
ATOM 877 O O . ASN A 1 107 ? 15.162 -8.529 -10.824 1.00 96.25 107 ASN A O 1
ATOM 881 N N . LYS A 1 108 ? 15.817 -7.958 -12.894 1.00 96.19 108 LYS A N 1
ATOM 882 C CA . LYS A 1 108 ? 14.846 -8.770 -13.641 1.00 96.19 108 LYS A CA 1
ATOM 883 C C . LYS A 1 108 ? 13.391 -8.510 -13.238 1.00 96.19 108 LYS A C 1
ATOM 885 O O . LYS A 1 108 ? 12.569 -9.413 -13.341 1.00 96.19 108 LYS A O 1
ATOM 890 N N . LEU A 1 109 ? 13.045 -7.311 -12.766 1.00 96.25 109 LEU A N 1
ATOM 891 C CA . LEU A 1 109 ? 11.662 -6.948 -12.416 1.00 96.25 109 LEU A CA 1
ATOM 892 C C . LEU A 1 109 ? 10.884 -6.440 -13.634 1.00 96.25 109 LEU A C 1
ATOM 894 O O . LEU A 1 109 ? 9.667 -6.575 -13.706 1.00 96.25 109 LEU A O 1
ATOM 898 N N . ILE A 1 110 ? 11.594 -5.859 -14.598 1.00 96.56 110 ILE A N 1
ATOM 899 C CA . ILE A 1 110 ? 11.037 -5.403 -15.869 1.00 96.56 110 ILE A CA 1
ATOM 900 C C . ILE A 1 110 ? 11.949 -5.855 -17.013 1.00 96.56 110 ILE A C 1
ATOM 902 O O . ILE A 1 110 ? 13.136 -6.110 -16.806 1.00 96.56 110 ILE A O 1
ATOM 906 N N . ARG A 1 111 ? 11.395 -5.920 -18.220 1.00 95.25 111 ARG A N 1
ATOM 907 C CA . ARG A 1 111 ? 12.123 -6.011 -19.488 1.00 95.25 111 ARG A CA 1
ATOM 908 C C . ARG A 1 111 ? 11.959 -4.705 -20.254 1.00 95.25 111 ARG A C 1
ATOM 910 O O . ARG A 1 111 ? 10.987 -3.982 -20.041 1.00 95.25 111 ARG A O 1
ATOM 917 N N . ARG A 1 112 ? 12.889 -4.424 -21.157 1.00 93.62 112 ARG A N 1
ATOM 918 C CA . ARG A 1 112 ? 12.798 -3.313 -22.102 1.00 93.62 112 ARG A CA 1
ATOM 919 C C . ARG A 1 112 ? 13.137 -3.836 -23.487 1.00 93.62 112 ARG A C 1
ATOM 921 O O . ARG A 1 112 ? 14.130 -4.547 -23.618 1.00 93.62 112 ARG A O 1
ATOM 928 N N . ASP A 1 113 ? 12.327 -3.487 -24.472 1.00 90.00 113 ASP A N 1
ATOM 929 C CA . ASP A 1 113 ? 12.579 -3.821 -25.871 1.00 90.00 113 ASP A CA 1
ATOM 930 C C . ASP A 1 113 ? 13.344 -2.699 -26.607 1.00 90.00 113 ASP A C 1
ATOM 932 O O . ASP A 1 113 ? 13.671 -1.648 -26.040 1.00 90.00 113 ASP A O 1
ATOM 936 N N . TYR A 1 114 ? 13.617 -2.919 -27.895 1.00 81.75 114 TYR A N 1
ATOM 937 C CA . TYR A 1 114 ? 14.272 -1.941 -28.769 1.00 81.75 114 TYR A CA 1
ATOM 938 C C . TYR A 1 114 ? 13.412 -0.691 -29.031 1.00 81.75 114 TYR A C 1
ATOM 940 O O . TYR A 1 114 ? 13.953 0.398 -29.222 1.00 81.75 114 TYR A O 1
ATOM 948 N N . ASN A 1 115 ? 12.084 -0.814 -28.947 1.00 85.94 115 ASN A N 1
ATOM 949 C CA . ASN A 1 115 ? 11.123 0.270 -29.164 1.00 85.94 115 ASN A CA 1
ATOM 950 C C . ASN A 1 115 ? 10.859 1.116 -27.905 1.00 85.94 115 ASN A C 1
ATOM 952 O O . ASN A 1 115 ? 9.995 1.993 -27.910 1.00 85.94 115 ASN A O 1
ATOM 956 N N . ASN A 1 116 ? 11.622 0.910 -26.825 1.00 83.31 116 ASN A N 1
ATOM 957 C CA . ASN A 1 116 ? 11.439 1.564 -25.524 1.00 83.31 116 ASN A CA 1
ATOM 958 C C . ASN A 1 116 ? 10.119 1.233 -24.812 1.00 83.31 116 ASN A C 1
ATOM 960 O O . ASN A 1 116 ? 9.706 1.970 -23.908 1.00 83.31 116 ASN A O 1
ATOM 964 N N . ILE A 1 117 ? 9.484 0.126 -25.176 1.00 91.62 117 ILE A N 1
ATOM 965 C CA . ILE A 1 117 ? 8.391 -0.481 -24.433 1.00 91.62 117 ILE A CA 1
ATOM 966 C C . ILE A 1 117 ? 8.987 -1.212 -23.235 1.00 91.62 117 ILE A C 1
ATOM 968 O O . ILE A 1 117 ? 9.969 -1.955 -23.323 1.00 91.62 117 ILE A O 1
ATOM 972 N N . ILE A 1 118 ? 8.402 -0.947 -22.075 1.00 94.62 118 ILE A N 1
ATOM 973 C CA . ILE A 1 118 ? 8.787 -1.558 -20.812 1.00 94.62 118 ILE A CA 1
ATOM 974 C C . ILE A 1 118 ? 7.722 -2.580 -20.460 1.00 94.62 118 ILE A C 1
ATOM 976 O O . ILE A 1 118 ? 6.549 -2.230 -20.419 1.00 94.62 118 ILE A O 1
ATOM 980 N N . GLY A 1 119 ? 8.131 -3.810 -20.165 1.00 95.69 119 GLY A N 1
ATOM 981 C CA . GLY A 1 119 ? 7.229 -4.897 -19.797 1.00 95.69 119 GLY A CA 1
ATOM 982 C C . GLY A 1 119 ? 7.515 -5.468 -18.416 1.00 95.69 119 GLY A C 1
ATOM 983 O O . GLY A 1 119 ? 8.665 -5.542 -17.988 1.00 95.69 119 GLY A O 1
ATOM 984 N N . LEU A 1 120 ? 6.476 -5.915 -17.721 1.00 97.00 120 LEU A N 1
ATOM 985 C CA . LEU A 1 120 ? 6.572 -6.585 -16.430 1.00 97.00 120 LEU A CA 1
ATOM 986 C C . LEU A 1 120 ? 7.017 -8.039 -16.609 1.00 97.00 120 LEU A C 1
ATOM 988 O O . LEU A 1 120 ? 6.459 -8.776 -17.423 1.00 97.00 120 LEU A O 1
ATOM 992 N N . THR A 1 121 ? 8.015 -8.479 -15.850 1.00 96.88 121 THR A N 1
ATOM 993 C CA . THR A 1 121 ? 8.428 -9.891 -15.828 1.00 96.88 121 THR A CA 1
ATOM 994 C C . THR A 1 121 ? 7.647 -10.669 -14.766 1.00 96.88 121 THR A C 1
ATOM 996 O O . THR A 1 121 ? 7.070 -10.083 -13.849 1.00 96.88 121 THR A O 1
ATOM 999 N N . GLY A 1 122 ? 7.676 -12.006 -14.830 1.00 94.25 122 GLY A N 1
ATOM 1000 C CA . GLY A 1 122 ? 7.083 -12.855 -13.789 1.00 94.25 122 GLY A CA 1
ATOM 1001 C C . GLY A 1 122 ? 7.644 -12.564 -12.389 1.00 94.25 122 GLY A C 1
ATOM 1002 O O . GLY A 1 122 ? 6.876 -12.379 -11.448 1.00 94.25 122 GLY A O 1
ATOM 1003 N N . SER A 1 123 ? 8.967 -12.411 -12.265 1.00 93.56 123 SER A N 1
ATOM 1004 C CA . SER A 1 123 ? 9.650 -12.034 -11.015 1.00 93.56 123 SER A CA 1
ATOM 1005 C C . SER A 1 123 ? 9.308 -10.621 -10.531 1.00 93.56 123 SER A C 1
ATOM 1007 O O . SER A 1 123 ? 9.387 -10.346 -9.336 1.00 93.56 123 SER A O 1
ATOM 1009 N N . GLY A 1 124 ? 8.897 -9.725 -11.431 1.00 94.50 124 GLY A N 1
ATOM 1010 C CA . GLY A 1 124 ? 8.454 -8.372 -11.100 1.00 94.50 124 GLY A CA 1
ATOM 1011 C C . GLY A 1 124 ? 7.042 -8.279 -10.530 1.00 94.50 124 GLY A C 1
ATOM 1012 O O . GLY A 1 124 ? 6.731 -7.292 -9.863 1.00 94.50 124 GLY A O 1
ATOM 1013 N N . ARG A 1 125 ? 6.186 -9.287 -10.757 1.00 93.50 125 ARG A N 1
ATOM 1014 C CA . ARG A 1 125 ? 4.747 -9.212 -10.443 1.00 93.50 125 ARG A CA 1
ATOM 1015 C C . ARG A 1 125 ? 4.451 -8.909 -8.982 1.00 93.50 125 ARG A C 1
ATOM 1017 O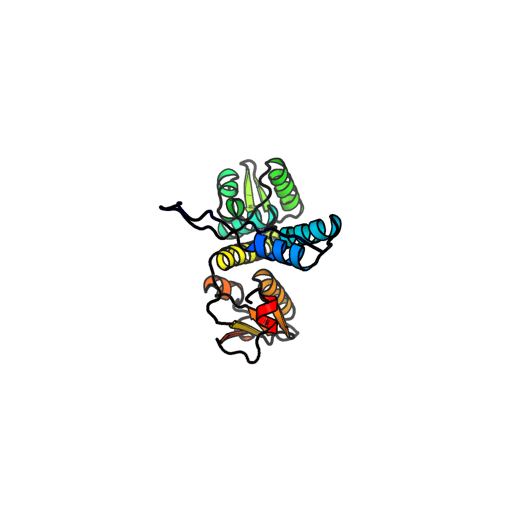 O . ARG A 1 125 ? 3.617 -8.056 -8.713 1.00 93.50 125 ARG A O 1
ATOM 1024 N N . GLY A 1 126 ? 5.160 -9.539 -8.046 1.00 91.00 126 GLY A N 1
ATOM 1025 C CA . GLY A 1 126 ? 4.963 -9.271 -6.618 1.00 91.00 126 GLY A CA 1
ATOM 1026 C C . GLY A 1 126 ? 5.295 -7.822 -6.247 1.00 91.00 126 GLY A C 1
ATOM 1027 O O . GLY A 1 126 ? 4.520 -7.155 -5.568 1.00 91.00 126 GLY A O 1
ATOM 1028 N N . ALA A 1 127 ? 6.419 -7.300 -6.747 1.00 94.19 127 ALA A N 1
ATOM 1029 C CA . ALA A 1 127 ? 6.820 -5.914 -6.506 1.00 94.19 127 ALA A CA 1
ATOM 1030 C C . ALA A 1 127 ? 5.856 -4.908 -7.161 1.00 94.19 127 ALA A C 1
ATOM 1032 O O . ALA A 1 127 ? 5.571 -3.859 -6.580 1.00 94.19 127 ALA A O 1
ATOM 1033 N N . ALA A 1 128 ? 5.334 -5.238 -8.344 1.00 95.62 128 ALA A N 1
ATOM 1034 C CA . ALA A 1 128 ? 4.302 -4.473 -9.036 1.00 95.62 128 ALA A CA 1
ATOM 1035 C C . ALA A 1 128 ? 2.980 -4.449 -8.270 1.00 95.62 128 ALA A C 1
ATOM 1037 O O . ALA A 1 128 ? 2.456 -3.363 -8.034 1.00 95.62 128 ALA A O 1
ATOM 1038 N N . LEU A 1 129 ? 2.518 -5.601 -7.784 1.00 92.75 129 LEU A N 1
ATOM 1039 C CA . LEU A 1 129 ? 1.326 -5.711 -6.948 1.00 92.75 129 LEU A CA 1
ATOM 1040 C C . LEU A 1 129 ? 1.443 -4.857 -5.679 1.00 92.75 129 LEU A C 1
ATOM 1042 O O . LEU A 1 129 ? 0.574 -4.032 -5.412 1.00 92.75 129 LEU A O 1
ATOM 1046 N N . PHE A 1 130 ? 2.537 -4.990 -4.923 1.00 92.50 130 PHE A N 1
ATOM 1047 C CA . PHE A 1 130 ? 2.741 -4.184 -3.715 1.00 92.50 130 PHE A CA 1
ATOM 1048 C C . PHE A 1 130 ? 2.804 -2.685 -4.015 1.00 92.50 130 PHE A C 1
ATOM 1050 O O . PHE A 1 130 ? 2.236 -1.882 -3.278 1.00 92.50 130 PHE A O 1
ATOM 1057 N N . SER A 1 131 ? 3.468 -2.305 -5.110 1.00 94.19 131 SER A N 1
ATOM 1058 C CA . SER A 1 131 ? 3.547 -0.901 -5.516 1.00 94.19 131 SER A CA 1
ATOM 1059 C C . SER A 1 131 ? 2.183 -0.353 -5.936 1.00 94.19 131 SER A C 1
ATOM 1061 O O . SER A 1 131 ? 1.880 0.803 -5.653 1.00 94.19 131 SER A O 1
ATOM 1063 N N . PHE A 1 132 ? 1.359 -1.172 -6.593 1.00 94.19 132 PHE A N 1
ATOM 1064 C CA . PHE A 1 132 ? -0.006 -0.829 -6.976 1.00 94.19 132 PHE A CA 1
ATOM 1065 C C . PHE A 1 132 ? -0.917 -0.653 -5.755 1.00 94.19 132 PHE A C 1
ATOM 1067 O O . PHE A 1 132 ? -1.573 0.379 -5.646 1.00 94.19 132 PHE A O 1
ATOM 1074 N N . ILE A 1 133 ? -0.893 -1.599 -4.808 1.00 91.81 133 ILE A N 1
ATOM 1075 C CA . ILE A 1 133 ? -1.626 -1.510 -3.534 1.00 91.81 133 ILE A CA 1
ATOM 1076 C C . ILE A 1 133 ? -1.276 -0.210 -2.805 1.00 91.81 133 ILE A C 1
ATOM 1078 O O . ILE A 1 133 ? -2.167 0.534 -2.405 1.00 91.81 133 ILE A O 1
ATOM 1082 N N . GLU A 1 134 ? 0.019 0.090 -2.658 1.00 91.88 134 GLU A N 1
ATOM 1083 C CA . GLU A 1 134 ? 0.473 1.314 -1.992 1.00 91.88 134 GLU A CA 1
ATOM 1084 C C . GLU A 1 134 ? 0.031 2.576 -2.752 1.00 91.88 134 GLU A C 1
ATOM 1086 O O . GLU A 1 134 ? -0.356 3.564 -2.127 1.00 91.88 134 GLU A O 1
ATOM 1091 N N . ALA A 1 135 ? 0.068 2.561 -4.091 1.00 91.88 135 ALA A N 1
ATOM 1092 C CA . ALA A 1 135 ? -0.395 3.684 -4.903 1.00 91.88 135 ALA A CA 1
ATOM 1093 C C . ALA A 1 135 ? -1.887 3.950 -4.682 1.00 91.88 135 ALA A C 1
ATOM 1095 O O . ALA A 1 135 ? -2.264 5.075 -4.362 1.00 91.88 135 ALA A O 1
ATOM 1096 N N . GLU A 1 136 ? -2.726 2.925 -4.819 1.00 91.19 136 GLU A N 1
ATOM 1097 C CA . GLU A 1 136 ? -4.175 3.043 -4.653 1.00 91.19 136 GLU A CA 1
ATOM 1098 C C . GLU A 1 136 ? -4.555 3.429 -3.220 1.00 91.19 136 GLU A C 1
ATOM 1100 O O . GLU A 1 136 ? -5.377 4.323 -3.034 1.00 91.19 136 GLU A O 1
ATOM 1105 N N . ALA A 1 137 ? -3.887 2.872 -2.205 1.00 89.12 137 ALA A N 1
ATOM 1106 C CA . ALA A 1 137 ? -4.079 3.288 -0.817 1.00 89.12 137 ALA A CA 1
ATOM 1107 C C . ALA A 1 137 ? -3.739 4.774 -0.603 1.00 89.12 137 ALA A C 1
ATOM 1109 O O . ALA A 1 137 ? -4.495 5.496 0.047 1.00 89.12 137 ALA A O 1
ATOM 1110 N N . LYS A 1 138 ? -2.637 5.267 -1.191 1.00 88.19 138 LYS A N 1
ATOM 1111 C CA . LYS A 1 138 ? -2.251 6.688 -1.120 1.00 88.19 138 LYS A CA 1
ATOM 1112 C C . LYS A 1 138 ? -3.247 7.604 -1.827 1.00 88.19 138 LYS A C 1
ATOM 1114 O O . LYS A 1 138 ? -3.545 8.677 -1.304 1.00 88.19 138 LYS A O 1
ATOM 1119 N N . PHE A 1 139 ? -3.755 7.204 -2.992 1.00 85.69 139 PHE A N 1
ATOM 1120 C CA . PHE A 1 139 ? -4.794 7.958 -3.696 1.00 85.69 139 PHE A CA 1
ATOM 1121 C C . PHE A 1 139 ? -6.080 8.012 -2.882 1.00 85.69 139 PHE A C 1
ATOM 1123 O O . PHE A 1 139 ? -6.593 9.099 -2.634 1.00 85.69 139 PHE A O 1
ATOM 1130 N N . HIS A 1 140 ? -6.539 6.862 -2.395 1.00 83.94 140 HIS A N 1
ATOM 1131 C CA . HIS A 1 140 ? -7.775 6.788 -1.639 1.00 83.94 140 HIS A CA 1
ATOM 1132 C C . HIS A 1 140 ? -7.690 7.580 -0.331 1.00 83.94 140 HIS A C 1
ATOM 1134 O O . HIS A 1 140 ? -8.542 8.422 -0.070 1.00 83.94 140 HIS A O 1
ATOM 1140 N N . LYS A 1 141 ? -6.613 7.413 0.450 1.00 82.06 141 LYS A N 1
ATOM 1141 C CA . LYS A 1 141 ? -6.411 8.165 1.700 1.00 82.06 141 LYS A CA 1
ATOM 1142 C C . LYS A 1 141 ? -6.414 9.681 1.479 1.00 82.06 141 LYS A C 1
ATOM 1144 O O . LYS A 1 141 ? -6.897 10.411 2.331 1.00 82.06 141 LYS A O 1
ATOM 1149 N N . LYS A 1 142 ? -5.887 10.171 0.350 1.00 76.75 142 LYS A N 1
ATOM 1150 C CA . LYS A 1 142 ? -5.865 11.612 0.043 1.00 76.75 142 LYS A CA 1
ATOM 1151 C C . LYS A 1 142 ? -7.271 12.201 -0.131 1.00 76.75 142 LYS A C 1
ATOM 1153 O O . LYS A 1 142 ? -7.461 13.389 0.110 1.00 76.75 142 LYS A O 1
ATOM 1158 N N . GLU A 1 143 ? -8.223 11.392 -0.577 1.00 75.44 143 GLU A N 1
ATOM 1159 C CA . GLU A 1 143 ? -9.589 11.821 -0.888 1.00 75.44 143 GLU A CA 1
ATOM 1160 C C . GLU A 1 143 ? -10.560 11.599 0.278 1.00 75.44 143 GLU A C 1
ATOM 1162 O O . GLU A 1 143 ? -11.625 12.211 0.311 1.00 75.44 143 GLU A O 1
ATOM 1167 N N . GLN A 1 144 ? -10.200 10.747 1.241 1.00 79.06 144 GLN A N 1
ATOM 1168 C CA . GLN A 1 144 ? -11.077 10.373 2.343 1.00 79.06 144 GLN A CA 1
ATOM 1169 C C . GLN A 1 144 ? -10.853 11.231 3.586 1.00 79.06 144 GLN A C 1
ATOM 1171 O O . GLN A 1 144 ? -9.730 11.446 4.040 1.00 79.06 144 GLN A O 1
ATOM 1176 N N . LYS A 1 145 ? -11.965 11.660 4.181 1.00 85.56 145 LYS A N 1
ATOM 1177 C CA . LYS A 1 145 ? -12.007 12.089 5.578 1.00 85.56 145 LYS A CA 1
ATOM 1178 C C . LYS A 1 145 ? -12.363 10.890 6.441 1.00 85.56 145 LYS A C 1
ATOM 1180 O O . LYS A 1 145 ? -12.978 9.937 5.963 1.00 85.56 145 LYS A O 1
ATOM 1185 N N . TRP A 1 146 ? -11.969 10.937 7.706 1.00 91.19 146 TRP A N 1
ATOM 1186 C CA . TRP A 1 146 ? -12.457 9.953 8.652 1.00 91.19 146 TRP A CA 1
ATOM 1187 C C . TRP A 1 146 ? -13.976 10.089 8.793 1.00 91.19 146 TRP A C 1
ATOM 1189 O O . TRP A 1 146 ? -14.490 11.188 8.984 1.00 91.19 146 TRP A O 1
ATOM 1199 N N . ASP A 1 147 ? -14.686 8.976 8.651 1.00 91.50 147 ASP A N 1
ATOM 1200 C CA . ASP A 1 147 ? -16.149 8.893 8.688 1.00 91.50 147 ASP A CA 1
ATOM 1201 C C . ASP A 1 147 ? -16.679 8.509 10.080 1.00 91.50 147 ASP A C 1
ATOM 1203 O O . ASP A 1 147 ? -17.840 8.134 10.223 1.00 91.50 147 ASP A O 1
ATOM 1207 N N . GLY A 1 148 ? -15.821 8.561 11.104 1.00 91.00 148 GLY A N 1
ATOM 1208 C CA . GLY A 1 148 ? -16.140 8.127 12.464 1.00 91.00 148 GLY A CA 1
ATOM 1209 C C . GLY A 1 148 ? -16.090 6.608 12.664 1.00 91.00 148 GLY A C 1
ATOM 1210 O O . GLY A 1 148 ? -16.325 6.138 13.773 1.00 91.00 148 GLY A O 1
ATOM 1211 N N . GLY A 1 149 ? -15.786 5.829 11.620 1.00 93.62 149 GLY A N 1
ATOM 1212 C CA . GLY A 1 149 ? -15.694 4.374 11.687 1.00 93.62 149 GLY A CA 1
ATOM 1213 C C . GLY A 1 149 ? -14.256 3.864 11.771 1.00 93.62 149 GLY A C 1
ATOM 1214 O O . GLY A 1 149 ? -13.351 4.369 11.116 1.00 93.62 149 GLY A O 1
ATOM 1215 N N . TRP A 1 150 ? -14.047 2.793 12.518 1.00 96.00 150 TRP A N 1
ATOM 1216 C CA . TRP A 1 150 ? -12.827 2.001 12.576 1.00 96.00 150 TRP A CA 1
ATOM 1217 C C . TRP A 1 150 ? -12.961 0.740 11.728 1.00 96.00 150 TRP A C 1
ATOM 1219 O O . TRP A 1 150 ? -13.982 0.053 11.754 1.00 96.00 150 TRP A O 1
ATOM 1229 N N . ARG A 1 151 ? -11.912 0.421 10.971 1.00 95.88 151 ARG A N 1
ATOM 1230 C CA . ARG A 1 151 ? -11.765 -0.796 10.169 1.00 95.88 151 ARG A CA 1
ATOM 1231 C C . ARG A 1 151 ? -10.795 -1.693 10.895 1.00 95.88 151 ARG A C 1
ATOM 1233 O O . ARG A 1 151 ? -9.605 -1.394 10.955 1.00 95.88 151 ARG A O 1
ATOM 1240 N N . ILE A 1 152 ? -11.310 -2.784 11.432 1.00 95.88 152 ILE A N 1
ATOM 1241 C CA . ILE A 1 152 ? -10.522 -3.750 12.182 1.00 95.88 152 ILE A CA 1
ATOM 1242 C C . ILE A 1 152 ? -10.372 -5.000 11.330 1.00 95.88 152 ILE A C 1
ATOM 1244 O O . ILE A 1 152 ? -11.350 -5.547 10.822 1.00 95.88 152 ILE A O 1
ATOM 1248 N N . VAL A 1 153 ? -9.138 -5.454 11.179 1.00 95.81 153 VAL A N 1
ATOM 1249 C CA . VAL A 1 153 ? -8.795 -6.719 10.545 1.00 95.81 153 VAL A CA 1
ATOM 1250 C C . VAL A 1 153 ? -8.178 -7.601 11.604 1.00 95.81 153 VAL A C 1
ATOM 1252 O O . VAL A 1 153 ? -7.138 -7.259 12.156 1.00 95.81 153 VAL A O 1
ATOM 1255 N N . PHE A 1 154 ? -8.781 -8.753 11.854 1.00 95.19 154 PHE A N 1
ATOM 1256 C CA . PHE A 1 154 ? -8.143 -9.789 12.650 1.00 95.19 154 PHE A CA 1
ATOM 1257 C C . PHE A 1 154 ? -8.113 -11.096 11.889 1.00 95.19 154 PHE A C 1
ATOM 1259 O O . PHE A 1 154 ? -8.948 -11.356 11.017 1.00 95.19 154 PHE A O 1
ATOM 1266 N N . PHE A 1 155 ? -7.099 -11.898 12.173 1.00 95.12 155 PHE A N 1
ATOM 1267 C CA . PHE A 1 155 ? -6.875 -13.125 11.436 1.00 95.12 155 PHE A CA 1
ATOM 1268 C C . PHE A 1 155 ? -6.260 -14.215 12.295 1.00 95.12 155 PHE A C 1
ATOM 1270 O O . PHE A 1 155 ? -5.415 -13.955 13.148 1.00 95.12 155 PHE A O 1
ATOM 1277 N N . ASP A 1 156 ? -6.643 -15.448 11.995 1.00 95.19 156 ASP A N 1
ATOM 1278 C CA . ASP A 1 156 ? -6.051 -16.648 12.570 1.00 95.19 156 ASP A CA 1
ATOM 1279 C C . ASP A 1 156 ? -5.580 -17.561 11.436 1.00 95.19 156 ASP A C 1
ATOM 1281 O O . ASP A 1 156 ? -6.318 -18.386 10.889 1.00 95.19 156 ASP A O 1
ATOM 1285 N N . ILE A 1 157 ? -4.346 -17.306 10.994 1.00 92.81 157 ILE A N 1
ATOM 1286 C CA . ILE A 1 157 ? -3.712 -18.026 9.892 1.00 92.81 157 ILE A CA 1
ATOM 1287 C C . ILE A 1 157 ? -2.807 -19.110 10.493 1.00 92.81 157 ILE A C 1
ATOM 1289 O O . ILE A 1 157 ? -1.824 -18.754 11.161 1.00 92.81 157 ILE A O 1
ATOM 1293 N N . PRO A 1 158 ? -3.074 -20.400 10.201 1.00 92.88 158 PRO A N 1
ATOM 1294 C CA . PRO A 1 158 ? -2.286 -21.520 10.701 1.00 92.88 158 PRO A CA 1
ATOM 1295 C C . PRO A 1 158 ? -0.788 -21.388 10.413 1.00 92.88 158 PRO A C 1
ATOM 1297 O O . PRO A 1 158 ? -0.386 -20.831 9.389 1.00 92.88 158 PRO A O 1
ATOM 1300 N N . GLU A 1 159 ? 0.057 -21.975 11.265 1.00 92.31 159 GLU A N 1
ATOM 1301 C CA . GLU A 1 159 ? 1.516 -21.829 11.149 1.00 92.31 159 GLU A CA 1
ATOM 1302 C C . GLU A 1 159 ? 2.081 -22.391 9.835 1.00 92.31 159 GLU A C 1
ATOM 1304 O O . GLU A 1 159 ? 2.949 -21.773 9.220 1.00 92.31 159 GLU A O 1
ATOM 1309 N N . HIS A 1 160 ? 1.518 -23.487 9.316 1.00 93.56 160 HIS A N 1
ATOM 1310 C CA . HIS A 1 160 ? 1.905 -24.032 8.007 1.00 93.56 160 HIS A CA 1
ATOM 1311 C C . HIS A 1 160 ? 1.632 -23.054 6.840 1.00 93.56 160 HIS A C 1
ATOM 1313 O O . HIS A 1 160 ? 2.225 -23.176 5.770 1.00 93.56 160 HIS A O 1
ATOM 1319 N N . LYS A 1 161 ? 0.779 -22.039 7.053 1.00 92.00 161 LYS A N 1
ATOM 1320 C CA . LYS A 1 161 ? 0.468 -20.936 6.127 1.00 92.00 161 LYS A CA 1
ATOM 1321 C C . LYS A 1 161 ? 1.180 -19.624 6.491 1.00 92.00 161 LYS A C 1
ATOM 1323 O O . LYS A 1 161 ? 0.792 -18.564 5.999 1.00 92.00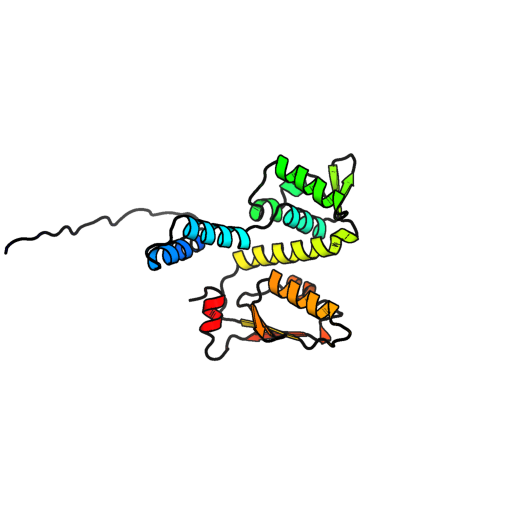 161 LYS A O 1
ATOM 1328 N N . ARG A 1 162 ? 2.257 -19.652 7.289 1.00 91.75 162 ARG A N 1
ATOM 1329 C CA . ARG A 1 162 ? 3.006 -18.455 7.732 1.00 91.75 162 ARG A CA 1
ATOM 1330 C C . ARG A 1 162 ? 3.344 -17.459 6.616 1.00 91.75 162 ARG A C 1
ATOM 1332 O O . ARG A 1 162 ? 3.251 -16.255 6.836 1.00 91.75 162 ARG A O 1
ATOM 1339 N N . LYS A 1 163 ? 3.668 -17.929 5.407 1.00 90.62 163 LYS A N 1
ATOM 1340 C CA . LYS A 1 163 ? 3.943 -17.053 4.249 1.00 90.62 163 LYS A CA 1
ATOM 1341 C C . LYS A 1 163 ? 2.769 -16.115 3.929 1.00 90.62 163 LYS A C 1
ATOM 1343 O O . LYS A 1 163 ? 2.996 -14.943 3.645 1.00 90.62 163 LYS A O 1
ATOM 1348 N N . TYR A 1 164 ? 1.534 -16.606 4.027 1.00 90.06 164 TYR A N 1
ATOM 1349 C CA . TYR A 1 164 ? 0.321 -15.814 3.811 1.00 90.06 164 TYR A CA 1
ATOM 1350 C C . TYR A 1 164 ? 0.085 -14.803 4.934 1.00 90.06 164 TYR A C 1
ATOM 1352 O O . TYR A 1 164 ? -0.314 -13.670 4.680 1.00 90.06 164 TYR A O 1
ATOM 1360 N N . ARG A 1 165 ? 0.402 -15.184 6.175 1.00 90.94 165 ARG A N 1
ATOM 1361 C CA . ARG A 1 165 ? 0.353 -14.285 7.333 1.00 90.94 165 ARG A CA 1
ATOM 1362 C C . ARG A 1 165 ? 1.326 -13.118 7.181 1.00 90.94 165 ARG A C 1
ATOM 1364 O O . ARG A 1 165 ? 0.950 -11.964 7.375 1.00 90.94 165 ARG A O 1
ATOM 1371 N N . ASP A 1 166 ? 2.562 -13.413 6.792 1.00 91.19 166 ASP A N 1
ATOM 1372 C CA . ASP A 1 166 ? 3.595 -12.397 6.584 1.00 91.19 166 ASP A CA 1
ATOM 1373 C C . ASP A 1 166 ? 3.273 -11.508 5.372 1.00 91.19 166 ASP A C 1
ATOM 1375 O O . ASP A 1 166 ? 3.532 -10.304 5.402 1.00 91.19 166 ASP A O 1
ATOM 1379 N N . TYR A 1 167 ? 2.671 -12.076 4.321 1.00 90.62 167 TYR A N 1
ATOM 1380 C CA . TYR A 1 167 ? 2.128 -11.318 3.194 1.00 90.62 167 TYR A CA 1
ATOM 1381 C C . TYR A 1 167 ? 1.029 -10.346 3.644 1.00 90.62 167 TYR A C 1
ATOM 1383 O O . TYR A 1 167 ? 1.153 -9.146 3.399 1.00 90.62 167 TYR A O 1
ATOM 1391 N N . LEU A 1 168 ? 0.010 -10.829 4.363 1.00 92.00 168 LEU A N 1
ATOM 1392 C CA . LEU A 1 168 ? -1.114 -10.011 4.818 1.00 92.00 168 LEU A CA 1
ATOM 1393 C C . LEU A 1 168 ? -0.641 -8.846 5.697 1.00 92.00 168 LEU A C 1
ATOM 1395 O O . LEU A 1 168 ? -1.023 -7.706 5.456 1.00 92.00 168 LEU A O 1
ATOM 1399 N N . ARG A 1 169 ? 0.262 -9.098 6.654 1.00 92.62 169 ARG A N 1
ATOM 1400 C CA . ARG A 1 169 ? 0.860 -8.043 7.494 1.00 92.62 169 ARG A CA 1
ATOM 1401 C C . ARG A 1 169 ? 1.576 -6.975 6.666 1.00 92.62 169 ARG A C 1
ATOM 1403 O O . ARG A 1 169 ? 1.417 -5.785 6.925 1.00 92.62 169 ARG A O 1
ATOM 1410 N N . LYS A 1 170 ? 2.348 -7.382 5.649 1.00 90.94 170 LYS A N 1
ATOM 1411 C CA . LYS A 1 170 ? 3.018 -6.438 4.737 1.00 90.94 170 LYS A CA 1
ATOM 1412 C C . LYS A 1 170 ? 2.004 -5.591 3.975 1.00 90.94 170 LYS A C 1
ATOM 1414 O O . LYS A 1 170 ? 2.186 -4.381 3.891 1.00 90.94 170 LYS A O 1
ATOM 1419 N N . VAL A 1 171 ? 0.948 -6.208 3.447 1.00 90.94 171 VAL A N 1
ATOM 1420 C CA . VAL A 1 171 ? -0.113 -5.504 2.720 1.00 90.94 171 VAL A CA 1
ATOM 1421 C C . VAL A 1 171 ? -0.850 -4.517 3.629 1.00 90.94 171 VAL A C 1
ATOM 1423 O O . VAL A 1 171 ? -0.969 -3.349 3.271 1.00 90.94 171 VAL A O 1
ATOM 1426 N N . LEU A 1 172 ? -1.290 -4.943 4.816 1.00 92.94 172 LEU A N 1
ATOM 1427 C CA . LEU A 1 172 ? -1.993 -4.085 5.778 1.00 92.94 172 LEU A CA 1
ATOM 1428 C C . LEU A 1 172 ? -1.145 -2.862 6.151 1.00 92.94 172 LEU A C 1
ATOM 1430 O O . LEU A 1 172 ? -1.626 -1.729 6.084 1.00 92.94 172 LEU A O 1
ATOM 1434 N N . LYS A 1 173 ? 0.149 -3.071 6.417 1.00 91.25 173 LYS A N 1
ATOM 1435 C CA . LYS A 1 173 ? 1.097 -1.982 6.676 1.00 91.25 173 LYS A CA 1
ATOM 1436 C C . LYS A 1 173 ? 1.262 -1.036 5.481 1.00 91.25 173 LYS A C 1
ATOM 1438 O O . LYS A 1 173 ? 1.348 0.170 5.678 1.00 91.25 173 LYS A O 1
ATOM 1443 N N . LEU A 1 174 ? 1.296 -1.555 4.250 1.00 89.62 174 LEU A N 1
ATOM 1444 C CA . LEU A 1 174 ? 1.386 -0.733 3.032 1.00 89.62 174 LEU A CA 1
ATOM 1445 C C . LEU A 1 174 ? 0.137 0.122 2.800 1.00 89.62 174 LEU A C 1
ATOM 1447 O O . LEU A 1 174 ? 0.257 1.246 2.319 1.00 89.62 174 LEU A O 1
ATOM 1451 N N . VAL A 1 175 ? -1.042 -0.402 3.139 1.00 90.62 175 VAL A N 1
ATOM 1452 C CA . VAL A 1 175 ? -2.312 0.337 3.058 1.00 90.62 175 VAL A CA 1
ATOM 1453 C C . VAL A 1 175 ? -2.406 1.409 4.153 1.00 90.62 175 VAL A C 1
ATOM 1455 O O . VAL A 1 175 ? -3.071 2.428 3.972 1.00 90.62 175 VAL A O 1
ATOM 1458 N N . GLY A 1 176 ? -1.680 1.219 5.256 1.00 90.56 176 GLY A N 1
ATOM 1459 C CA . GLY A 1 176 ? -1.602 2.160 6.370 1.00 90.56 176 GLY A CA 1
ATOM 1460 C C . GLY A 1 176 ? -2.388 1.729 7.603 1.00 90.56 176 GLY A C 1
ATOM 1461 O O . GLY A 1 176 ? -2.659 2.571 8.453 1.00 90.56 176 GLY A O 1
ATOM 1462 N N . PHE A 1 177 ? -2.753 0.448 7.713 1.00 94.31 177 PHE A N 1
ATOM 1463 C CA . PHE A 1 177 ? -3.241 -0.106 8.972 1.00 94.31 177 PHE A CA 1
ATOM 1464 C C . PHE A 1 177 ? -2.126 -0.077 10.023 1.00 94.31 177 PHE A C 1
ATOM 1466 O O . PHE A 1 177 ? -0.955 -0.316 9.713 1.00 94.31 177 PHE A O 1
ATOM 1473 N N . ASN A 1 178 ? -2.511 0.156 11.272 1.00 94.44 178 ASN A N 1
ATOM 1474 C CA . ASN A 1 178 ? -1.642 0.039 12.434 1.00 94.44 178 ASN A CA 1
ATOM 1475 C C . ASN A 1 178 ? -1.841 -1.333 13.101 1.00 94.44 178 ASN A C 1
ATOM 1477 O O . ASN A 1 178 ? -2.956 -1.857 13.116 1.00 94.44 178 ASN A O 1
ATOM 1481 N N . GLU A 1 179 ? -0.764 -1.932 13.611 1.00 93.75 179 GLU A N 1
ATOM 1482 C CA . GLU A 1 179 ? -0.833 -3.196 14.351 1.00 93.75 179 GLU A CA 1
ATOM 1483 C C . GLU A 1 179 ? -1.240 -2.907 15.799 1.00 93.75 179 GLU A C 1
ATOM 1485 O O . GLU A 1 179 ? -0.440 -2.401 16.579 1.00 93.75 179 GLU A O 1
ATOM 1490 N N . PHE A 1 180 ? -2.482 -3.243 16.145 1.00 89.06 180 PHE A N 1
ATOM 1491 C CA . PHE A 1 180 ? -3.033 -3.052 17.488 1.00 89.06 180 PHE A CA 1
ATOM 1492 C C . PHE A 1 180 ? -2.590 -4.172 18.443 1.00 89.06 180 PHE A C 1
ATOM 1494 O O . PHE A 1 180 ? -2.208 -3.933 19.583 1.00 89.06 180 PHE A O 1
ATOM 1501 N N . GLN A 1 181 ? -2.587 -5.412 17.949 1.00 90.44 181 GLN A N 1
ATOM 1502 C CA . GLN A 1 181 ? -2.063 -6.594 18.634 1.00 90.44 181 GLN A CA 1
ATOM 1503 C C . GLN A 1 181 ? -1.546 -7.584 17.583 1.00 90.44 181 GLN A C 1
ATOM 1505 O O . GLN A 1 181 ? -1.821 -7.450 16.388 1.00 90.44 181 GLN A O 1
ATOM 1510 N N . LYS A 1 182 ? -0.844 -8.640 18.015 1.00 89.31 182 LYS A N 1
ATOM 1511 C CA . LYS A 1 182 ? -0.534 -9.783 17.148 1.00 89.31 182 LYS A CA 1
ATOM 1512 C C . LYS A 1 182 ? -1.804 -10.256 16.439 1.00 89.31 182 LYS A C 1
ATOM 1514 O O . LYS A 1 182 ? -2.722 -10.771 17.065 1.00 89.31 182 LYS A O 1
ATOM 1519 N N . SER A 1 183 ? -1.802 -10.092 15.119 1.00 92.75 183 SER A N 1
ATOM 1520 C CA . SER A 1 183 ? -2.907 -10.471 14.233 1.00 92.75 183 SER A CA 1
ATOM 1521 C C . SER A 1 183 ? -4.189 -9.642 14.358 1.00 92.75 183 SER A C 1
ATOM 1523 O O . SER A 1 183 ? -5.202 -10.057 13.807 1.00 92.75 183 SER A O 1
ATOM 1525 N N . ILE A 1 184 ? -4.141 -8.468 14.997 1.00 95.31 184 ILE A N 1
ATOM 1526 C CA . ILE A 1 184 ? -5.228 -7.480 15.020 1.00 95.31 184 ILE A CA 1
ATOM 1527 C C . ILE A 1 184 ? -4.684 -6.151 14.504 1.00 95.31 184 ILE A C 1
ATOM 1529 O O . ILE A 1 184 ? -3.699 -5.619 15.012 1.00 95.31 184 ILE A O 1
ATOM 1533 N N . TRP A 1 185 ? -5.324 -5.625 13.471 1.00 96.75 185 TRP A N 1
ATOM 1534 C CA . TRP A 1 185 ? -4.914 -4.428 12.755 1.00 96.75 185 TRP A CA 1
ATOM 1535 C C . TRP A 1 185 ? -6.082 -3.466 12.659 1.00 96.75 185 TRP A C 1
ATOM 1537 O O . TRP A 1 185 ? -7.217 -3.892 12.461 1.00 96.75 185 TRP A O 1
ATOM 1547 N N . ILE A 1 186 ? -5.804 -2.173 12.756 1.00 96.31 186 ILE A N 1
ATOM 1548 C CA . ILE A 1 186 ? -6.826 -1.131 12.784 1.00 96.31 186 ILE A CA 1
ATOM 1549 C C . ILE A 1 186 ? -6.512 -0.011 11.793 1.00 96.31 186 ILE A C 1
ATOM 1551 O O . ILE A 1 186 ? -5.349 0.294 11.528 1.00 96.31 186 ILE A O 1
ATOM 1555 N N . TYR A 1 187 ? -7.551 0.581 11.211 1.00 95.38 187 TYR A N 1
ATOM 1556 C CA . TYR A 1 187 ? -7.451 1.682 10.258 1.00 95.38 187 TYR A CA 1
ATOM 1557 C C . TYR A 1 187 ? -8.711 2.555 10.302 1.00 95.38 187 TYR A C 1
ATOM 1559 O O . TYR A 1 187 ? -9.808 2.008 10.343 1.00 95.38 187 TYR A O 1
ATOM 1567 N N . PRO A 1 188 ? -8.617 3.891 10.276 1.00 94.50 188 PRO A N 1
ATOM 1568 C CA . PRO A 1 188 ? -9.805 4.736 10.398 1.00 94.50 188 PRO A CA 1
ATOM 1569 C C . PRO A 1 188 ? -10.512 4.974 9.058 1.00 94.50 188 PRO A C 1
ATOM 1571 O O . PRO A 1 188 ? -11.718 5.179 9.015 1.00 94.50 188 PRO A O 1
ATOM 1574 N N . TYR A 1 189 ? -9.809 4.938 7.927 1.00 94.00 189 TYR A N 1
ATOM 1575 C CA . TYR A 1 189 ? -10.414 5.366 6.663 1.00 94.00 189 TYR A CA 1
ATOM 1576 C C . TYR A 1 189 ? -11.187 4.228 5.972 1.00 94.00 189 TYR A C 1
ATOM 1578 O O . TYR A 1 189 ? -10.830 3.050 6.110 1.00 94.00 189 TYR A O 1
ATOM 1586 N N . PRO A 1 190 ? -12.237 4.548 5.193 1.00 91.19 190 PRO A N 1
ATOM 1587 C CA . PRO A 1 190 ? -12.851 3.593 4.282 1.00 91.19 190 PRO A CA 1
ATOM 1588 C C . PRO A 1 190 ? -11.807 2.880 3.415 1.00 91.19 190 PRO A C 1
ATOM 1590 O O . PRO A 1 190 ? -10.806 3.461 3.000 1.00 91.19 190 PRO A O 1
ATOM 1593 N N . VAL A 1 191 ? -12.038 1.593 3.153 1.00 89.19 191 VAL A N 1
ATOM 1594 C CA . VAL A 1 191 ? -11.194 0.784 2.266 1.00 89.19 191 VAL A CA 1
ATOM 1595 C C . VAL A 1 191 ? -12.043 0.388 1.058 1.00 89.19 191 VAL A C 1
ATOM 1597 O O . VAL A 1 191 ? -13.094 -0.231 1.265 1.00 89.19 191 VAL A O 1
ATOM 1600 N N . PRO A 1 192 ? -11.626 0.704 -0.183 1.00 86.19 192 PRO A N 1
ATOM 1601 C CA . PRO A 1 192 ? -12.372 0.346 -1.385 1.00 86.19 192 PRO A CA 1
ATOM 1602 C C . PRO A 1 192 ? -12.571 -1.164 -1.507 1.00 86.19 192 PRO A C 1
ATOM 1604 O O . PRO A 1 192 ? -11.679 -1.933 -1.147 1.00 86.19 192 PRO A O 1
ATOM 1607 N N . ALA A 1 193 ? -13.702 -1.592 -2.075 1.00 87.56 193 ALA A N 1
ATOM 1608 C CA . ALA A 1 193 ? -14.009 -3.012 -2.267 1.00 87.56 193 ALA A CA 1
ATOM 1609 C C . ALA A 1 193 ? -12.901 -3.747 -3.043 1.00 87.56 193 ALA A C 1
ATOM 1611 O O . ALA A 1 193 ? -12.377 -4.738 -2.547 1.00 87.56 193 ALA A O 1
ATOM 1612 N N . PHE A 1 194 ? -12.438 -3.181 -4.166 1.00 83.62 194 PHE A N 1
ATOM 1613 C CA . PHE A 1 194 ? -11.355 -3.779 -4.959 1.00 83.62 194 PHE A CA 1
ATOM 1614 C C . PHE A 1 194 ? -10.061 -3.965 -4.151 1.00 83.62 194 PHE A C 1
ATOM 1616 O O . PHE A 1 194 ? -9.322 -4.924 -4.364 1.00 83.62 194 PHE A O 1
ATOM 1623 N N . LEU A 1 195 ? -9.772 -3.048 -3.219 1.00 82.12 195 LEU A N 1
ATOM 1624 C CA . LEU A 1 195 ? -8.581 -3.129 -2.386 1.00 82.12 195 LEU A CA 1
ATOM 1625 C C . LEU A 1 195 ? -8.768 -4.218 -1.329 1.00 82.12 195 LEU A C 1
ATOM 1627 O O . LEU A 1 195 ? -7.849 -4.996 -1.114 1.00 82.12 195 LEU A O 1
ATOM 1631 N N . LYS A 1 196 ? -9.963 -4.350 -0.737 1.00 86.44 196 LYS A N 1
ATOM 1632 C CA . LYS A 1 196 ? -10.291 -5.481 0.148 1.00 86.44 196 LYS A CA 1
ATOM 1633 C C . LYS A 1 196 ? -10.134 -6.820 -0.570 1.00 86.44 196 LYS A C 1
ATOM 1635 O O . LYS A 1 196 ? -9.511 -7.712 -0.009 1.00 86.44 196 LYS A O 1
ATOM 1640 N N . ASP A 1 197 ? -10.634 -6.947 -1.796 1.00 86.31 197 ASP A N 1
ATOM 1641 C CA . ASP A 1 197 ? -10.520 -8.186 -2.576 1.00 86.31 197 ASP A CA 1
ATOM 1642 C C . ASP A 1 197 ? -9.059 -8.538 -2.880 1.00 86.31 197 ASP A C 1
ATOM 1644 O O . ASP A 1 197 ? -8.667 -9.702 -2.816 1.00 86.31 197 ASP A O 1
ATOM 1648 N N . LEU A 1 198 ? -8.233 -7.522 -3.144 1.00 80.81 198 LEU A N 1
ATOM 1649 C CA . LEU A 1 198 ? -6.804 -7.689 -3.387 1.00 80.81 198 LEU A CA 1
ATOM 1650 C C . LEU A 1 198 ? -6.021 -8.053 -2.116 1.00 80.81 198 LEU A C 1
ATOM 1652 O O . LEU A 1 198 ? -5.067 -8.822 -2.183 1.00 80.81 198 LEU A O 1
ATOM 1656 N N . ILE A 1 199 ? -6.414 -7.502 -0.963 1.00 78.88 199 ILE A N 1
ATOM 1657 C CA . ILE A 1 199 ? -5.814 -7.814 0.343 1.00 78.88 199 ILE A CA 1
ATOM 1658 C C . ILE A 1 199 ? -6.216 -9.229 0.793 1.00 78.88 199 ILE A C 1
ATOM 1660 O O . ILE A 1 199 ? -5.387 -9.973 1.320 1.00 78.88 199 ILE A O 1
ATOM 1664 N N . PHE A 1 200 ? -7.487 -9.596 0.609 1.00 82.31 200 PHE A N 1
ATOM 1665 C CA . PHE A 1 200 ? -8.095 -10.828 1.115 1.00 82.31 200 PHE A CA 1
ATOM 1666 C C . PHE A 1 200 ? -8.313 -11.847 -0.005 1.00 82.31 200 PHE A C 1
ATOM 1668 O O . PHE A 1 200 ? -9.432 -12.310 -0.240 1.00 82.31 200 PHE A O 1
ATOM 1675 N N . GLU A 1 201 ? -7.223 -12.217 -0.678 1.00 80.25 201 GLU A N 1
ATOM 1676 C CA . GLU A 1 201 ? -7.234 -13.269 -1.694 1.00 80.25 201 GLU A CA 1
ATOM 1677 C C . GLU A 1 201 ? -7.814 -14.595 -1.158 1.00 80.25 201 GLU A C 1
ATOM 1679 O O . GLU A 1 201 ? -7.811 -14.868 0.048 1.00 80.25 201 GLU A O 1
ATOM 1684 N N . TYR A 1 202 ? -8.286 -15.456 -2.066 1.00 68.00 202 TYR A N 1
ATOM 1685 C CA . TYR A 1 202 ? -9.049 -16.671 -1.741 1.00 68.00 202 TYR A CA 1
ATOM 1686 C C . TYR A 1 202 ? -8.380 -17.583 -0.695 1.00 68.00 202 TYR A C 1
ATOM 1688 O O . TYR A 1 202 ? -9.055 -18.125 0.175 1.00 68.00 202 TYR A O 1
ATOM 1696 N N . ASN A 1 203 ? -7.050 -17.703 -0.718 1.00 77.94 203 ASN A N 1
ATOM 1697 C CA . ASN A 1 203 ? -6.301 -18.559 0.212 1.00 77.94 203 ASN A CA 1
ATOM 1698 C C . ASN A 1 203 ? -6.287 -18.044 1.661 1.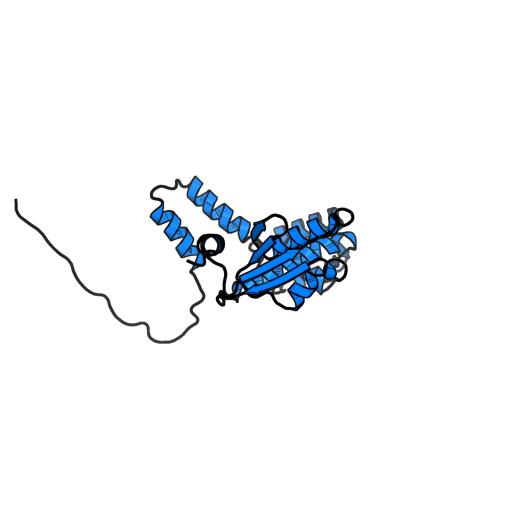00 77.94 203 ASN A C 1
ATOM 1700 O O . ASN A 1 203 ? -6.049 -18.816 2.595 1.00 77.94 203 ASN A O 1
ATOM 1704 N N . ILE A 1 204 ? -6.514 -16.742 1.837 1.00 85.31 204 ILE A N 1
ATOM 1705 C CA . ILE A 1 204 ? -6.413 -16.027 3.109 1.00 85.31 204 ILE A CA 1
ATOM 1706 C C . ILE A 1 204 ? -7.806 -15.708 3.656 1.00 85.31 204 ILE A C 1
ATOM 1708 O O . ILE A 1 204 ? -8.020 -15.791 4.864 1.00 85.31 204 ILE A O 1
ATOM 1712 N N . LYS A 1 205 ? -8.765 -15.405 2.774 1.00 86.94 205 LYS A N 1
ATOM 1713 C CA . LYS A 1 205 ? -10.131 -14.979 3.108 1.00 86.94 205 LYS A CA 1
ATOM 1714 C C . LYS A 1 205 ? -10.829 -15.814 4.199 1.00 86.94 205 LYS A C 1
ATOM 1716 O O . LYS A 1 205 ? -11.419 -15.197 5.084 1.00 86.94 205 LYS A O 1
ATOM 1721 N N . PRO A 1 206 ? -10.743 -17.163 4.235 1.00 91.38 206 PRO A N 1
ATOM 1722 C CA . PRO A 1 206 ? -11.387 -17.955 5.290 1.00 91.38 206 PRO A CA 1
ATOM 1723 C C . PRO A 1 206 ? -10.865 -17.648 6.701 1.00 91.38 206 PRO A C 1
ATOM 1725 O O . PRO A 1 206 ? -11.623 -17.709 7.670 1.00 91.38 206 PRO A O 1
ATOM 1728 N N . HIS A 1 207 ? -9.586 -17.279 6.796 1.00 92.88 207 HIS A N 1
ATOM 1729 C CA . HIS A 1 207 ? -8.841 -17.047 8.035 1.00 92.88 207 HIS A CA 1
ATOM 1730 C C . HIS A 1 207 ? -8.881 -15.592 8.514 1.00 92.88 207 HIS A C 1
ATOM 1732 O O . HIS A 1 207 ? -8.268 -15.271 9.530 1.00 92.88 207 HIS A O 1
ATOM 1738 N N . VAL A 1 208 ? -9.553 -14.700 7.784 1.00 94.06 208 VAL A N 1
ATOM 1739 C CA . VAL A 1 208 ? -9.592 -13.268 8.086 1.00 94.06 208 VAL A CA 1
ATOM 1740 C C . VAL A 1 208 ? -11.019 -12.828 8.374 1.00 94.06 208 VAL A C 1
ATOM 1742 O O . VAL A 1 208 ? -11.989 -13.330 7.799 1.00 94.06 208 VAL A O 1
ATOM 1745 N N . ARG A 1 209 ? -11.148 -11.861 9.274 1.00 94.06 209 ARG A N 1
ATOM 1746 C CA . ARG A 1 209 ? -12.379 -11.126 9.534 1.00 94.06 209 ARG A CA 1
ATOM 1747 C C . ARG A 1 209 ? -12.102 -9.636 9.414 1.00 94.06 209 ARG A C 1
ATOM 1749 O O . ARG A 1 209 ? -11.063 -9.146 9.851 1.00 94.06 209 ARG A O 1
ATOM 1756 N N . PHE A 1 210 ? -13.044 -8.937 8.794 1.00 94.12 210 PHE A N 1
ATOM 1757 C CA . PHE A 1 210 ? -13.018 -7.494 8.611 1.00 94.12 210 PHE A CA 1
ATOM 1758 C C . PHE A 1 210 ? -14.256 -6.913 9.284 1.00 94.12 210 PHE A C 1
ATOM 1760 O O . PHE A 1 210 ? -15.375 -7.242 8.894 1.00 94.12 210 PHE A O 1
ATOM 1767 N N . ILE A 1 211 ? -14.056 -6.052 10.272 1.00 94.38 211 ILE A N 1
ATOM 1768 C CA . ILE A 1 211 ? -15.123 -5.365 10.996 1.00 94.38 211 ILE A CA 1
ATOM 1769 C C . ILE A 1 211 ? -15.060 -3.883 10.661 1.00 94.38 211 ILE A C 1
ATOM 1771 O O . ILE A 1 211 ? -13.986 -3.293 10.564 1.00 94.38 211 ILE A O 1
ATOM 1775 N N . THR A 1 212 ? -16.230 -3.279 10.477 1.00 95.69 212 THR A N 1
ATOM 1776 C CA . THR A 1 212 ? -16.393 -1.827 10.541 1.00 95.69 212 THR A CA 1
ATOM 1777 C C . THR A 1 212 ? -17.239 -1.518 11.764 1.00 95.69 212 THR A C 1
ATOM 1779 O O . THR A 1 212 ? -18.344 -2.039 11.875 1.00 95.69 212 THR A O 1
ATOM 1782 N N . THR A 1 213 ? -16.706 -0.725 12.686 1.00 95.50 213 THR A N 1
ATOM 1783 C CA . THR A 1 213 ? -17.395 -0.315 13.917 1.00 95.50 213 THR A CA 1
ATOM 1784 C C . THR A 1 213 ? -17.190 1.174 14.138 1.00 95.50 213 THR A C 1
ATOM 1786 O O . THR A 1 213 ? -16.111 1.683 13.874 1.00 95.50 213 THR A O 1
ATOM 1789 N N . ASN A 1 214 ? -18.204 1.886 14.610 1.00 94.19 214 ASN A N 1
ATOM 1790 C CA . ASN A 1 214 ? -18.084 3.275 15.065 1.00 94.19 214 ASN A CA 1
ATOM 1791 C C . ASN A 1 214 ? -17.831 3.375 16.578 1.00 94.19 214 ASN A C 1
ATOM 1793 O O . ASN A 1 214 ? -17.664 4.473 17.099 1.00 94.19 214 ASN A O 1
ATOM 1797 N N . LEU A 1 215 ? -17.802 2.236 17.276 1.00 92.62 215 LEU A N 1
ATOM 1798 C CA . LEU A 1 215 ? -17.624 2.155 18.715 1.00 92.62 215 LEU A CA 1
ATOM 1799 C C . LEU A 1 215 ? -16.391 1.308 19.034 1.00 92.62 215 LEU A C 1
ATOM 1801 O O . LEU A 1 215 ? -16.345 0.111 18.734 1.00 92.62 215 LEU A O 1
ATOM 1805 N N . ILE A 1 216 ? -15.402 1.954 19.641 1.00 92.38 216 ILE A N 1
ATOM 1806 C CA . ILE A 1 216 ? -14.289 1.342 20.362 1.00 92.38 216 ILE A CA 1
ATOM 1807 C C . ILE A 1 216 ? -14.198 2.111 21.675 1.00 92.38 216 ILE A C 1
ATOM 1809 O O . ILE A 1 216 ? -14.207 3.343 21.662 1.00 92.38 216 ILE A O 1
ATOM 1813 N N . ASP A 1 217 ? -14.174 1.393 22.793 1.00 91.38 217 ASP A N 1
ATOM 1814 C CA . ASP A 1 217 ? -14.048 2.030 24.099 1.00 91.38 217 ASP A CA 1
ATOM 1815 C C . ASP A 1 217 ? -12.700 2.756 24.218 1.00 91.38 217 ASP A C 1
ATOM 1817 O O . ASP A 1 217 ? -11.678 2.237 23.772 1.00 91.38 217 ASP A O 1
ATOM 1821 N N . ASN A 1 218 ? -12.720 3.961 24.792 1.00 89.38 218 ASN A N 1
ATOM 1822 C CA . ASN A 1 218 ? -11.553 4.823 25.006 1.00 89.38 218 ASN A CA 1
ATOM 1823 C C . ASN A 1 218 ? -10.531 4.861 23.840 1.00 89.38 218 ASN A C 1
ATOM 1825 O O . ASN A 1 218 ? -9.332 4.703 24.050 1.00 89.38 218 ASN A O 1
ATOM 1829 N N . ASP A 1 219 ? -10.977 5.130 22.610 1.00 93.12 219 ASP A N 1
ATOM 1830 C CA . ASP A 1 219 ? -10.136 5.130 21.397 1.00 93.12 219 ASP A CA 1
ATOM 1831 C C . ASP A 1 219 ? -9.185 6.343 21.250 1.00 93.12 219 ASP A C 1
ATOM 1833 O O . ASP A 1 219 ? -8.704 6.652 20.155 1.00 93.12 219 ASP A O 1
ATOM 1837 N N . SER A 1 220 ? -8.918 7.073 22.336 1.00 91.62 220 SER A N 1
ATOM 1838 C CA . SER A 1 220 ? -8.147 8.323 22.313 1.00 91.62 220 SER A CA 1
ATOM 1839 C C . SER A 1 220 ? -6.682 8.124 21.907 1.00 91.62 220 SER A C 1
ATOM 1841 O O . SER A 1 220 ? -6.099 8.976 21.234 1.00 91.62 220 SER A O 1
ATOM 1843 N N . ASP A 1 221 ? -6.088 6.993 22.275 1.00 90.62 221 ASP A N 1
ATOM 1844 C CA . ASP A 1 221 ? -4.762 6.548 21.853 1.00 90.62 221 ASP A CA 1
ATOM 1845 C C . ASP A 1 221 ? -4.727 6.234 20.349 1.00 90.62 221 ASP A C 1
ATOM 1847 O O . ASP A 1 221 ? -3.838 6.700 19.633 1.00 90.62 221 ASP A O 1
ATOM 1851 N N . LEU A 1 222 ? -5.745 5.536 19.845 1.00 91.88 222 LEU A N 1
ATOM 1852 C CA . LEU A 1 222 ? -5.885 5.199 18.432 1.00 91.88 222 LEU A CA 1
ATOM 1853 C C . LEU A 1 222 ? -6.041 6.450 17.573 1.00 91.88 222 LEU A C 1
ATOM 1855 O O . LEU A 1 222 ? -5.388 6.580 16.538 1.00 91.88 222 LEU A O 1
ATOM 1859 N N . ARG A 1 223 ? -6.867 7.408 18.001 1.00 91.75 223 ARG A N 1
ATOM 1860 C CA . ARG A 1 223 ? -7.038 8.672 17.272 1.00 91.75 223 ARG A CA 1
ATOM 1861 C C . ARG A 1 223 ? -5.732 9.451 17.160 1.00 91.75 223 ARG A C 1
ATOM 1863 O O . ARG A 1 223 ? -5.467 10.003 16.095 1.00 91.75 223 ARG A O 1
ATOM 1870 N N . LYS A 1 224 ? -4.897 9.449 18.207 1.00 90.00 224 LYS A N 1
ATOM 1871 C CA . LYS A 1 224 ? -3.563 10.074 18.176 1.00 90.00 224 LYS A CA 1
ATOM 1872 C C . LYS A 1 224 ? -2.640 9.403 17.160 1.00 90.00 224 LYS A C 1
ATOM 1874 O O . LYS A 1 224 ? -1.956 10.104 16.431 1.00 90.00 224 LYS A O 1
ATOM 1879 N N . ILE A 1 225 ? -2.655 8.070 17.060 1.00 90.19 225 ILE A N 1
ATOM 1880 C CA . ILE A 1 225 ? -1.835 7.322 16.084 1.00 90.19 225 ILE A CA 1
ATOM 1881 C C . ILE A 1 225 ? -2.133 7.744 14.635 1.00 90.19 225 ILE A C 1
ATOM 1883 O O . ILE A 1 225 ? -1.249 7.679 13.780 1.00 90.19 225 ILE A O 1
ATOM 1887 N N . PHE A 1 226 ? -3.372 8.147 14.343 1.00 88.56 226 PHE A N 1
ATOM 1888 C CA . PHE A 1 226 ? -3.812 8.519 12.997 1.00 88.56 226 PHE A CA 1
ATOM 1889 C C . PHE A 1 226 ? -4.003 10.025 12.780 1.00 88.56 226 PHE A C 1
ATOM 1891 O O . PHE A 1 226 ? -4.558 10.397 11.742 1.00 88.56 226 PHE A O 1
ATOM 1898 N N . ASP A 1 227 ? -3.556 10.860 13.722 1.00 88.94 227 ASP A N 1
ATOM 1899 C CA . ASP A 1 227 ? -3.698 12.320 13.686 1.00 88.94 227 ASP A CA 1
ATOM 1900 C C . ASP A 1 227 ? -5.164 12.782 13.512 1.00 88.94 227 ASP A C 1
ATOM 1902 O O . ASP A 1 227 ? -5.474 13.646 12.690 1.00 88.94 227 ASP A O 1
ATOM 1906 N N . LEU A 1 228 ? -6.094 12.155 14.245 1.00 86.62 228 LEU A N 1
ATOM 1907 C CA . LEU A 1 228 ? -7.540 12.439 14.191 1.00 86.62 228 LEU A CA 1
ATOM 1908 C C . LEU A 1 228 ? -8.037 13.394 15.294 1.00 86.62 228 LEU A C 1
ATOM 1910 O O . LEU A 1 228 ? -9.247 13.618 15.386 1.00 86.62 228 LEU A O 1
ATOM 1914 N N . VAL A 1 229 ? -7.136 13.917 16.134 1.00 73.94 229 VAL A N 1
ATOM 1915 C CA . VAL A 1 229 ? -7.416 14.859 17.239 1.00 73.94 229 VAL A CA 1
ATOM 1916 C C . VAL A 1 229 ? -6.622 16.138 17.038 1.00 73.94 229 VAL A C 1
ATOM 1918 O O . VAL A 1 229 ? -5.428 16.016 16.689 1.00 73.94 229 VAL A O 1
#

Sequence (229 aa):
MNFPINLYTTWRSQVVVGKSTTWHINLYTSLFLIWQCGHLNDEGVKYILMMIVKEKSFSTAKAMLAVLWQTNEIGRDRLLNHKYVKTLCHNKNKGTYRSCISRLCKNKLIRRDYNNIIGLTGSGRGAALFSFIEAEAKFHKKEQKWDGGWRIVFFDIPEHKRKYRDYLRKVLKLVGFNEFQKSIWIYPYPVPAFLKDLIFEYNIKPHVRFITTNLIDNDSDLRKIFDLV

pLDDT: mean 77.76, std 22.62, range [23.83, 97.0]

InterPro domains:
  IPR048846 Transcriptional repressor PaaX-like, central Cas2-like domain [PF20803] (144-219)